Protein AF-A0A519V074-F1 (afdb_monomer)

Solvent-accessible surface area (backbone atoms only — not comparable to full-atom values): 11907 Å² total; per-residue (Å²): 119,66,52,55,50,54,14,52,53,26,40,50,50,13,51,51,30,38,53,49,14,68,74,66,35,81,80,35,49,60,30,41,50,41,13,52,18,28,37,48,52,13,41,21,44,65,69,56,42,53,60,62,33,46,61,54,90,38,33,48,37,72,65,35,49,61,50,33,37,61,49,41,54,50,53,49,51,49,30,50,64,80,42,69,90,53,76,65,55,34,64,57,49,96,47,36,28,45,13,28,59,78,54,85,74,46,62,80,75,47,77,81,41,18,36,40,38,32,40,32,79,58,58,62,52,71,79,53,69,77,31,61,63,48,54,50,62,40,59,82,103,52,78,71,52,72,68,56,43,51,53,44,27,54,54,48,58,64,40,58,80,40,54,33,23,42,32,18,16,64,65,30,26,38,72,31,44,54,37,50,33,48,36,29,45,73,72,63,76,18,94,41,72,68,49,24,51,48,45,42,36,72,49,38,72,76,52,54,73,51,72,71,46,48,50,52,45,46,53,52,56,53,52,60,66,73,79,106

Structure (mmCIF, N/CA/C/O backbone):
data_AF-A0A519V074-F1
#
_entry.id   AF-A0A519V074-F1
#
loop_
_atom_site.group_PDB
_atom_site.id
_atom_site.type_symbol
_atom_site.label_atom_id
_atom_site.label_alt_id
_atom_site.label_comp_id
_atom_site.label_asym_id
_atom_site.label_entity_id
_atom_site.label_seq_id
_atom_site.pdbx_PDB_ins_code
_atom_site.Cartn_x
_atom_site.Cartn_y
_atom_site.Cartn_z
_atom_site.occupancy
_atom_site.B_iso_or_equiv
_atom_site.auth_seq_id
_atom_site.auth_comp_id
_atom_site.auth_asym_id
_atom_site.auth_atom_id
_atom_site.pdbx_PDB_model_num
ATOM 1 N N . PRO A 1 1 ? -9.995 10.765 -13.629 1.00 80.06 1 PRO A N 1
ATOM 2 C CA . PRO A 1 1 ? -9.128 11.944 -13.912 1.00 80.06 1 PRO A CA 1
ATOM 3 C C . PRO A 1 1 ? -7.717 11.834 -13.295 1.00 80.06 1 PRO A C 1
ATOM 5 O O . PRO A 1 1 ? -6.751 12.043 -14.015 1.00 80.06 1 PRO A O 1
ATOM 8 N N . TRP A 1 2 ? -7.577 11.477 -12.007 1.00 91.31 2 TRP A N 1
ATOM 9 C CA . TRP A 1 2 ? -6.269 11.361 -11.327 1.00 91.31 2 TRP A CA 1
ATOM 10 C C . TRP A 1 2 ? -5.439 10.136 -11.749 1.00 91.31 2 TRP A C 1
ATOM 12 O O . TRP A 1 2 ? -4.298 10.293 -12.165 1.00 91.31 2 TRP A O 1
ATOM 22 N N . GLN A 1 3 ? -6.026 8.935 -11.750 1.00 91.94 3 GLN A N 1
ATOM 23 C CA . GLN A 1 3 ? -5.350 7.704 -12.202 1.00 91.94 3 GLN A CA 1
ATOM 24 C C . GLN A 1 3 ? -4.747 7.826 -13.608 1.00 91.94 3 GLN A C 1
ATOM 26 O O . GLN A 1 3 ? -3.621 7.403 -13.835 1.00 91.94 3 GLN A O 1
ATOM 31 N N . ARG A 1 4 ? -5.454 8.485 -14.537 1.00 92.75 4 ARG A N 1
ATOM 32 C CA . ARG A 1 4 ? -4.947 8.741 -15.896 1.00 92.75 4 ARG A CA 1
ATOM 33 C C . ARG A 1 4 ? -3.703 9.635 -15.901 1.00 92.75 4 ARG A C 1
ATOM 35 O O . ARG A 1 4 ? -2.832 9.430 -16.735 1.00 92.75 4 ARG A O 1
ATOM 42 N N . LYS A 1 5 ? -3.598 10.594 -14.971 1.00 95.69 5 LYS A N 1
ATOM 43 C CA . LYS A 1 5 ? -2.392 11.425 -14.811 1.00 95.69 5 LYS A CA 1
ATOM 44 C C . LYS A 1 5 ? -1.217 10.595 -14.295 1.00 95.69 5 LYS A C 1
ATOM 46 O O . LYS A 1 5 ? -0.116 10.756 -14.805 1.00 95.69 5 LYS A O 1
ATOM 51 N N . LEU A 1 6 ? -1.457 9.686 -13.343 1.00 95.38 6 LEU A N 1
ATOM 52 C CA . LEU A 1 6 ? -0.434 8.740 -12.881 1.00 95.38 6 LEU A CA 1
ATOM 53 C C . LEU A 1 6 ? 0.038 7.846 -14.030 1.00 95.38 6 LEU A C 1
ATOM 55 O O . LEU A 1 6 ? 1.236 7.780 -14.287 1.00 95.38 6 LEU A O 1
ATOM 59 N N . ALA A 1 7 ? -0.897 7.233 -14.763 1.00 96.44 7 ALA A N 1
ATOM 60 C CA . ALA A 1 7 ? -0.585 6.411 -15.928 1.00 96.44 7 ALA A CA 1
ATOM 61 C C . ALA A 1 7 ? 0.259 7.190 -16.948 1.00 96.44 7 ALA A C 1
ATOM 63 O O . ALA A 1 7 ? 1.344 6.745 -17.304 1.00 96.44 7 ALA A O 1
ATOM 64 N N . ALA A 1 8 ? -0.177 8.389 -17.345 1.00 97.25 8 ALA A N 1
ATOM 65 C CA . ALA A 1 8 ? 0.564 9.236 -18.277 1.00 97.25 8 ALA A CA 1
ATOM 66 C C . ALA A 1 8 ? 1.969 9.598 -17.765 1.00 97.25 8 ALA A C 1
ATOM 68 O O . ALA A 1 8 ? 2.923 9.548 -18.533 1.00 97.25 8 ALA A O 1
ATOM 69 N N . GLY A 1 9 ? 2.115 9.913 -16.473 1.00 97.62 9 GLY A N 1
ATOM 70 C CA . GLY A 1 9 ? 3.414 10.211 -15.867 1.00 97.62 9 GLY A CA 1
ATOM 71 C C . GLY A 1 9 ? 4.382 9.027 -15.926 1.00 97.62 9 GLY A C 1
ATOM 72 O O . GLY A 1 9 ? 5.527 9.189 -16.344 1.00 97.62 9 GLY A O 1
ATOM 73 N N . TYR A 1 10 ? 3.914 7.825 -15.577 1.00 97.69 10 TYR A N 1
ATOM 74 C CA . TYR A 1 10 ? 4.718 6.604 -15.678 1.00 97.69 10 TYR A CA 1
ATOM 75 C C . TYR A 1 10 ? 5.070 6.254 -17.129 1.00 97.69 10 TYR A C 1
ATOM 77 O O . TYR A 1 10 ? 6.218 5.917 -17.406 1.00 97.69 10 TYR A O 1
ATOM 85 N N . LEU A 1 11 ? 4.122 6.389 -18.063 1.00 97.81 11 LEU A N 1
ATOM 86 C CA . LEU A 1 11 ? 4.348 6.127 -19.488 1.00 97.81 11 LEU A CA 1
ATOM 87 C C . LEU A 1 11 ? 5.329 7.128 -20.116 1.00 97.81 11 LEU A C 1
ATOM 89 O O . LEU A 1 11 ? 6.186 6.731 -20.902 1.00 97.81 11 LEU A O 1
ATOM 93 N N . LEU A 1 12 ? 5.259 8.407 -19.735 1.00 98.19 12 LEU A N 1
ATOM 94 C CA . LEU A 1 12 ? 6.225 9.417 -20.167 1.00 98.19 12 LEU A CA 1
ATOM 95 C C . LEU A 1 12 ? 7.626 9.111 -19.625 1.00 98.19 12 LEU A C 1
ATOM 97 O O . LEU A 1 12 ? 8.600 9.166 -20.372 1.00 98.19 12 LEU A O 1
ATOM 101 N N . GLY A 1 13 ? 7.727 8.738 -18.345 1.00 98.00 13 GLY A N 1
ATOM 102 C CA . GLY A 1 13 ? 8.986 8.288 -17.751 1.00 98.00 13 GLY A CA 1
ATOM 103 C C . GLY A 1 13 ? 9.552 7.056 -18.462 1.00 98.00 13 GLY A C 1
ATOM 104 O O . GLY A 1 13 ? 10.744 7.011 -18.756 1.00 98.00 13 GLY A O 1
ATOM 105 N N . ALA A 1 14 ? 8.695 6.093 -18.813 1.00 98.06 14 ALA A N 1
ATOM 106 C CA . ALA A 1 14 ? 9.086 4.917 -19.583 1.00 98.06 14 ALA A CA 1
ATOM 107 C C . ALA A 1 14 ? 9.647 5.298 -20.962 1.00 98.06 14 ALA A C 1
ATOM 109 O O . ALA A 1 14 ? 10.725 4.826 -21.332 1.00 98.06 14 ALA A O 1
ATOM 110 N N . ALA A 1 15 ? 8.961 6.181 -21.693 1.00 98.19 15 ALA A N 1
ATOM 111 C CA . ALA A 1 15 ? 9.402 6.662 -22.999 1.00 98.19 15 ALA A CA 1
ATOM 112 C C . ALA A 1 15 ? 10.741 7.412 -22.916 1.00 98.19 15 ALA A C 1
ATOM 114 O O . ALA A 1 15 ? 11.633 7.160 -23.724 1.00 98.19 15 ALA A O 1
ATOM 115 N N . LEU A 1 16 ? 10.920 8.272 -21.907 1.00 98.12 16 LEU A N 1
ATOM 116 C CA . LEU A 1 16 ? 12.171 9.001 -21.689 1.00 98.12 16 LEU A CA 1
ATOM 117 C C . LEU A 1 16 ? 13.336 8.054 -21.370 1.00 98.12 16 LEU A C 1
ATOM 119 O O . LEU A 1 16 ? 14.404 8.177 -21.967 1.00 98.12 16 LEU A O 1
ATOM 123 N N . CYS A 1 17 ? 13.138 7.087 -20.469 1.00 97.62 17 CYS A N 1
ATOM 124 C CA . CYS A 1 17 ? 14.162 6.087 -20.157 1.00 97.62 17 CYS A CA 1
ATOM 125 C C . CYS A 1 17 ? 14.561 5.274 -21.394 1.00 97.62 17 CYS A C 1
ATOM 127 O O . CYS A 1 17 ? 15.747 5.017 -21.590 1.00 97.62 17 CYS A O 1
ATOM 129 N N . LEU A 1 18 ? 13.595 4.902 -22.240 1.00 97.94 18 LEU A N 1
ATOM 130 C CA . LEU A 1 18 ? 13.871 4.175 -23.479 1.00 97.94 18 LEU A CA 1
ATOM 131 C C . LEU A 1 18 ? 14.641 5.038 -24.485 1.00 97.94 18 LEU A C 1
ATOM 133 O O . LEU A 1 18 ? 15.632 4.578 -25.045 1.00 97.94 18 LEU A O 1
ATOM 137 N N . ALA A 1 19 ? 14.230 6.294 -24.678 1.00 97.44 19 ALA A N 1
ATOM 138 C CA . ALA A 1 19 ? 14.912 7.224 -25.573 1.00 97.44 19 ALA A CA 1
ATOM 139 C C . ALA A 1 19 ? 16.376 7.441 -25.157 1.00 97.44 19 ALA A C 1
ATOM 141 O O . ALA A 1 19 ? 17.271 7.389 -25.998 1.00 97.44 19 ALA A O 1
ATOM 142 N N . LEU A 1 20 ? 16.635 7.608 -23.855 1.00 97.31 20 LEU A N 1
ATOM 143 C CA . LEU A 1 20 ? 17.991 7.739 -23.317 1.00 97.31 20 LEU A CA 1
ATOM 144 C C . LEU A 1 20 ? 18.811 6.449 -23.457 1.00 97.31 20 LEU A C 1
ATOM 146 O O . LEU A 1 20 ? 19.998 6.527 -23.767 1.00 97.31 20 LEU A O 1
ATOM 150 N N . ALA A 1 21 ? 18.195 5.275 -23.270 1.00 97.19 21 ALA A N 1
ATOM 151 C CA . ALA A 1 21 ? 18.864 3.989 -23.477 1.00 97.19 21 ALA A CA 1
ATOM 152 C C . ALA A 1 21 ? 19.390 3.858 -24.914 1.00 97.19 21 ALA A C 1
ATOM 154 O O . ALA A 1 21 ? 20.549 3.500 -25.122 1.00 97.19 21 ALA A O 1
ATOM 155 N N . VAL A 1 22 ? 18.542 4.199 -25.891 1.00 96.94 22 VAL A N 1
ATOM 156 C CA . VAL A 1 22 ? 18.865 4.130 -27.323 1.00 96.94 22 VAL A CA 1
ATOM 157 C C . VAL A 1 22 ? 19.897 5.188 -27.715 1.00 96.94 22 VAL A C 1
ATOM 159 O O . VAL A 1 22 ? 20.828 4.878 -28.451 1.00 96.94 22 VAL A O 1
ATOM 162 N N . ALA A 1 23 ? 19.763 6.420 -27.216 1.00 96.62 23 ALA A N 1
ATOM 163 C CA . ALA A 1 23 ? 20.651 7.523 -27.580 1.00 96.62 23 ALA A CA 1
ATOM 164 C C . ALA A 1 23 ? 22.079 7.366 -27.031 1.00 96.62 23 ALA A C 1
ATOM 166 O O . ALA A 1 23 ? 23.035 7.737 -27.707 1.00 96.62 23 ALA A O 1
ATOM 167 N N . LEU A 1 24 ? 22.231 6.848 -25.806 1.00 96.62 24 LEU A N 1
ATOM 168 C CA . LEU A 1 24 ? 23.531 6.755 -25.129 1.00 96.62 24 LEU A CA 1
ATOM 169 C C . LEU A 1 24 ? 24.230 5.402 -25.336 1.00 96.62 24 LEU A C 1
ATOM 171 O O . LEU A 1 24 ? 25.456 5.336 -25.270 1.00 96.62 24 LEU A O 1
ATOM 175 N N . GLY A 1 25 ? 23.474 4.325 -25.581 1.00 94.44 25 GLY A N 1
ATOM 176 C CA . GLY A 1 25 ? 24.016 2.979 -25.777 1.00 94.44 25 GLY A CA 1
ATOM 177 C C . GLY A 1 25 ? 24.832 2.443 -24.588 1.00 94.44 25 GLY A C 1
ATOM 178 O O . GLY A 1 25 ? 24.779 2.953 -23.467 1.00 94.44 25 GLY A O 1
ATOM 179 N N . GLY A 1 26 ? 25.589 1.364 -24.813 1.00 94.06 26 GLY A N 1
ATOM 180 C CA . GLY A 1 26 ? 26.465 0.767 -23.795 1.00 94.06 26 GLY A CA 1
ATOM 181 C C . GLY A 1 26 ? 25.726 0.398 -22.501 1.00 94.06 26 GLY A C 1
ATOM 182 O O . GLY A 1 26 ? 24.712 -0.297 -22.525 1.00 94.06 26 GLY A O 1
ATOM 183 N N . TRP A 1 27 ? 26.212 0.892 -21.359 1.00 94.06 27 TRP A N 1
ATOM 184 C CA . TRP A 1 27 ? 25.582 0.667 -20.049 1.00 94.06 27 TRP A CA 1
ATOM 185 C C . TRP A 1 27 ? 24.204 1.329 -19.897 1.00 94.06 27 TRP A C 1
ATOM 187 O O . TRP A 1 27 ? 23.437 0.940 -19.013 1.00 94.06 27 TRP A O 1
ATOM 197 N N . ALA A 1 28 ? 23.843 2.281 -20.766 1.00 94.00 28 ALA A N 1
ATOM 198 C CA . ALA A 1 28 ? 22.531 2.921 -20.734 1.00 94.00 28 ALA A CA 1
ATOM 199 C C . ALA A 1 28 ? 21.386 1.953 -21.069 1.00 94.00 28 ALA A C 1
ATOM 201 O O . ALA A 1 28 ? 20.241 2.246 -20.735 1.00 94.00 28 ALA A O 1
ATOM 202 N N . TRP A 1 29 ? 21.662 0.766 -21.624 1.00 93.81 29 TRP A N 1
ATOM 203 C CA . TRP A 1 29 ? 20.650 -0.282 -21.806 1.00 93.81 29 TRP A CA 1
ATOM 204 C C . TRP A 1 29 ? 19.994 -0.744 -20.497 1.00 93.81 29 TRP A C 1
ATOM 206 O O . TRP A 1 29 ? 18.859 -1.217 -20.521 1.00 93.81 29 TRP A O 1
ATOM 216 N N . LEU A 1 30 ? 20.622 -0.510 -19.337 1.00 94.56 30 LEU A N 1
ATOM 217 C CA . LEU A 1 30 ? 19.965 -0.689 -18.036 1.00 94.56 30 LEU A CA 1
ATOM 218 C C . LEU A 1 30 ? 18.710 0.193 -17.881 1.00 94.56 30 LEU A C 1
ATOM 220 O O . LEU A 1 30 ? 17.769 -0.189 -17.186 1.00 94.56 30 LEU A O 1
ATOM 224 N N . LEU A 1 31 ? 18.636 1.338 -18.570 1.00 95.81 31 LEU A N 1
ATOM 225 C CA . LEU A 1 31 ? 17.441 2.184 -18.593 1.00 95.81 31 LEU A CA 1
ATOM 226 C C . LEU A 1 31 ? 16.274 1.539 -19.349 1.00 95.81 31 LEU A C 1
ATOM 228 O O . LEU A 1 31 ? 15.131 1.879 -19.056 1.00 95.81 31 LEU A O 1
ATOM 232 N N . ALA A 1 32 ? 16.508 0.585 -20.257 1.00 96.50 32 ALA A N 1
ATOM 233 C CA . ALA A 1 32 ? 15.424 -0.156 -20.908 1.00 96.50 32 ALA A CA 1
ATOM 234 C C . ALA A 1 32 ? 14.685 -1.069 -19.913 1.00 96.50 32 ALA A C 1
ATOM 236 O O . ALA A 1 32 ? 13.463 -1.222 -19.981 1.00 96.50 32 ALA A O 1
ATOM 237 N N . TRP A 1 33 ? 15.401 -1.610 -18.923 1.00 97.12 33 TRP A N 1
ATOM 238 C CA . TRP A 1 33 ? 14.783 -2.346 -17.821 1.00 97.12 33 TRP A CA 1
ATOM 239 C C . TRP A 1 33 ? 13.923 -1.427 -16.948 1.00 97.12 33 TRP A C 1
ATOM 241 O O . TRP A 1 33 ? 12.763 -1.740 -16.680 1.00 97.12 33 TRP A O 1
ATOM 251 N N . THR A 1 34 ? 14.441 -0.248 -16.586 1.00 97.44 34 THR A N 1
ATOM 252 C CA . THR A 1 34 ? 13.657 0.781 -15.884 1.00 97.44 34 THR A CA 1
ATOM 253 C C . THR A 1 34 ? 12.447 1.224 -16.705 1.00 97.44 34 THR A C 1
ATOM 255 O O . THR A 1 34 ? 11.350 1.324 -16.163 1.00 97.44 34 THR A O 1
ATOM 258 N N . SER A 1 35 ? 12.609 1.424 -18.014 1.00 98.06 35 SER A N 1
ATOM 259 C CA . SER A 1 35 ? 11.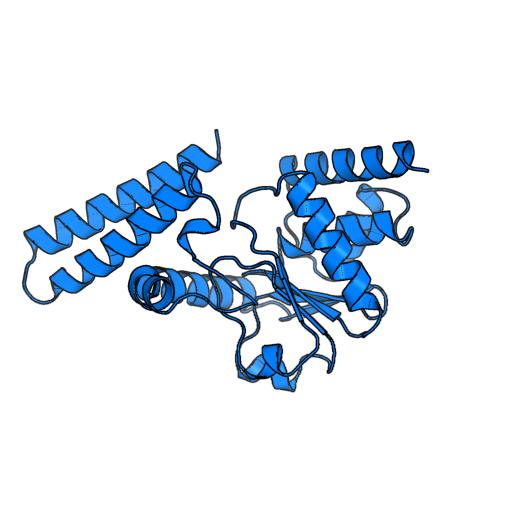518 1.757 -18.932 1.00 98.06 35 SER A CA 1
ATOM 260 C C . SER A 1 35 ? 10.420 0.695 -18.900 1.00 98.06 35 SER A C 1
ATOM 262 O O . SER A 1 35 ? 9.253 1.026 -18.713 1.00 98.06 35 SER A O 1
ATOM 264 N N . THR A 1 36 ? 10.796 -0.584 -18.968 1.00 97.94 36 THR A N 1
ATOM 265 C CA . THR A 1 36 ? 9.855 -1.708 -18.881 1.00 97.94 36 THR A CA 1
ATOM 266 C C . THR A 1 36 ? 9.112 -1.714 -17.543 1.00 97.94 36 THR A C 1
ATOM 268 O O . THR A 1 36 ? 7.890 -1.860 -17.516 1.00 97.94 36 THR A O 1
ATOM 271 N N . ALA A 1 37 ? 9.815 -1.489 -16.429 1.00 98.12 37 ALA A N 1
ATOM 272 C CA . ALA A 1 37 ? 9.193 -1.397 -15.110 1.00 98.12 37 ALA A CA 1
ATOM 273 C C . ALA A 1 37 ? 8.164 -0.253 -15.042 1.00 98.12 37 ALA A C 1
ATOM 275 O O . ALA A 1 37 ? 7.043 -0.452 -14.574 1.00 98.12 37 ALA A O 1
ATOM 276 N N . LEU A 1 38 ? 8.521 0.936 -15.541 1.00 98.38 38 LEU A N 1
ATOM 277 C CA . LEU A 1 38 ? 7.635 2.102 -15.563 1.00 98.38 38 LEU A CA 1
ATOM 278 C C . LEU A 1 38 ? 6.449 1.908 -16.514 1.00 98.38 38 LEU A C 1
ATOM 280 O O . LEU A 1 38 ? 5.340 2.307 -16.169 1.00 98.38 38 LEU A O 1
ATOM 284 N N . LEU A 1 39 ? 6.646 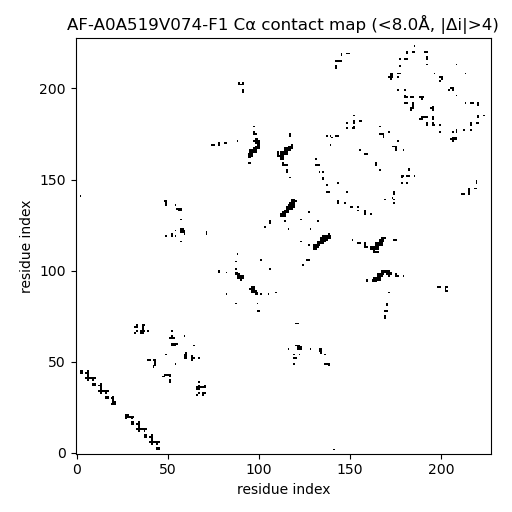1.255 -17.662 1.00 98.31 39 LEU A N 1
ATOM 285 C CA . LEU A 1 39 ? 5.571 0.898 -18.588 1.00 98.31 39 LEU A CA 1
ATOM 286 C C . LEU A 1 39 ? 4.538 0.006 -17.895 1.00 98.31 39 LEU A C 1
ATOM 288 O O . LEU A 1 39 ? 3.351 0.322 -17.909 1.00 98.31 39 LEU A O 1
ATOM 292 N N . LEU A 1 40 ? 4.987 -1.068 -17.241 1.00 98.12 40 LEU A N 1
ATOM 293 C CA . LEU A 1 40 ? 4.108 -1.987 -16.516 1.00 98.12 40 LEU A CA 1
ATOM 294 C C . LEU A 1 40 ? 3.332 -1.270 -15.402 1.00 98.12 40 LEU A C 1
ATOM 296 O O . LEU A 1 40 ? 2.119 -1.437 -15.291 1.00 98.12 40 LEU A O 1
ATOM 300 N N . VAL A 1 41 ? 3.993 -0.414 -14.619 1.00 97.94 41 VAL A N 1
ATOM 301 C CA . VAL A 1 41 ? 3.315 0.402 -13.595 1.00 97.94 41 VAL A CA 1
ATOM 302 C C . VAL A 1 41 ? 2.330 1.389 -14.232 1.00 97.94 41 VAL A C 1
ATOM 304 O O . VAL A 1 41 ? 1.219 1.562 -13.733 1.00 97.94 41 VAL A O 1
ATOM 307 N N . GLY A 1 42 ? 2.674 1.987 -15.373 1.00 97.50 42 GLY A N 1
ATOM 308 C CA . GLY A 1 42 ? 1.761 2.812 -16.162 1.00 97.50 42 GLY A CA 1
ATOM 309 C C . GLY A 1 42 ? 0.503 2.047 -16.579 1.00 97.50 42 GLY A C 1
ATOM 310 O O . GLY A 1 42 ? -0.602 2.561 -16.409 1.00 97.50 42 GLY A O 1
ATOM 311 N N . LEU A 1 43 ? 0.650 0.797 -17.031 1.00 97.12 43 LEU A N 1
ATOM 312 C CA . LEU A 1 43 ? -0.466 -0.094 -17.373 1.00 97.12 43 LEU A CA 1
ATOM 313 C C . LEU A 1 43 ? -1.311 -0.476 -16.149 1.00 97.12 43 LEU A C 1
ATOM 315 O O . LEU A 1 43 ? -2.540 -0.535 -16.249 1.00 97.12 43 LEU A O 1
ATOM 319 N N . ALA A 1 44 ? -0.686 -0.648 -14.979 1.00 97.00 44 ALA A N 1
ATOM 320 C CA . ALA A 1 44 ? -1.400 -0.860 -13.719 1.00 97.00 44 ALA A CA 1
ATOM 321 C C . ALA A 1 44 ? -2.380 0.297 -13.452 1.00 97.00 44 ALA A C 1
ATOM 323 O O . ALA A 1 44 ? -3.561 0.068 -13.184 1.00 97.00 44 ALA A O 1
ATOM 324 N N . TYR A 1 45 ? -1.920 1.541 -13.621 1.00 97.12 45 TYR A N 1
ATOM 325 C CA . TYR A 1 45 ? -2.751 2.740 -13.473 1.00 97.12 45 TYR A CA 1
ATOM 326 C C . TYR A 1 45 ? -3.701 3.005 -14.652 1.00 97.12 45 TYR A C 1
ATOM 328 O O . TYR A 1 45 ? -4.691 3.718 -14.478 1.00 97.12 45 TYR A O 1
ATOM 336 N N . ALA A 1 46 ? -3.429 2.447 -15.835 1.00 95.25 46 ALA A N 1
ATOM 337 C CA . ALA A 1 46 ? -4.274 2.588 -17.023 1.00 95.25 46 ALA A CA 1
ATOM 338 C C . ALA A 1 46 ? -5.494 1.650 -17.026 1.00 95.25 46 ALA A C 1
ATOM 340 O O . ALA A 1 46 ? -6.425 1.879 -17.796 1.00 95.25 46 ALA A O 1
ATOM 341 N N . GLY A 1 47 ? -5.516 0.627 -16.167 1.00 93.06 47 GLY A N 1
ATOM 342 C CA . GLY A 1 47 ? -6.691 -0.230 -15.984 1.00 93.06 47 GLY A CA 1
ATOM 343 C C . GLY A 1 47 ? -6.388 -1.664 -15.568 1.00 93.06 47 GLY A C 1
ATOM 344 O O . GLY A 1 47 ? -7.285 -2.342 -15.080 1.00 93.06 47 GLY A O 1
ATOM 345 N N . TRP A 1 48 ? -5.143 -2.132 -15.700 1.00 94.31 48 TRP A N 1
ATOM 346 C CA . TRP A 1 48 ? -4.792 -3.510 -15.321 1.00 94.31 48 TRP A CA 1
ATOM 347 C C . TRP A 1 48 ? -4.743 -3.713 -13.802 1.00 94.31 48 TRP A C 1
ATOM 349 O O . TRP A 1 48 ? -4.735 -4.843 -13.315 1.00 94.31 48 TRP A O 1
ATOM 359 N N . GLY A 1 49 ? -4.744 -2.625 -13.030 1.00 95.31 49 GLY A N 1
ATOM 360 C CA . GLY A 1 49 ? -4.885 -2.691 -11.587 1.00 95.31 49 GLY A CA 1
ATOM 361 C C . GLY A 1 49 ? -3.702 -3.389 -10.920 1.00 95.31 49 GLY A C 1
ATOM 362 O O . GLY A 1 49 ? -2.560 -3.329 -11.375 1.00 95.31 49 GLY A O 1
ATOM 363 N N . VAL A 1 50 ? -3.989 -4.091 -9.825 1.00 96.31 50 VAL A N 1
ATOM 364 C CA . VAL A 1 50 ? -2.978 -4.830 -9.053 1.00 96.31 50 VAL A CA 1
ATOM 365 C C . VAL A 1 50 ? -2.456 -6.083 -9.768 1.00 96.31 50 VAL A C 1
ATOM 367 O O . VAL A 1 50 ? -1.435 -6.627 -9.354 1.00 96.31 50 VAL A O 1
ATOM 370 N N . ALA A 1 51 ? -3.106 -6.525 -10.853 1.00 96.31 51 ALA A N 1
ATOM 371 C CA . ALA A 1 51 ? -2.739 -7.745 -11.574 1.00 96.31 51 ALA A CA 1
ATOM 372 C C . ALA A 1 51 ? -1.323 -7.681 -12.169 1.00 96.31 51 ALA A C 1
ATOM 374 O O . ALA A 1 51 ? -0.638 -8.699 -12.222 1.00 96.31 51 ALA A O 1
ATOM 375 N N . VAL A 1 52 ? -0.843 -6.482 -12.529 1.00 96.12 52 VAL A N 1
ATOM 376 C CA . VAL A 1 52 ? 0.532 -6.252 -13.013 1.00 96.12 52 VAL A CA 1
ATOM 377 C C . VAL A 1 52 ? 1.585 -6.777 -12.038 1.00 96.12 52 VAL A C 1
ATOM 379 O O . VAL A 1 52 ? 2.619 -7.294 -12.456 1.00 96.12 52 VAL A O 1
ATOM 382 N N . PHE A 1 53 ? 1.323 -6.665 -10.737 1.00 96.44 53 PHE A N 1
ATOM 383 C CA . PHE A 1 53 ? 2.264 -7.077 -9.702 1.00 96.44 53 PHE A CA 1
ATOM 384 C C . PHE A 1 53 ? 2.257 -8.594 -9.462 1.00 96.44 53 PHE A C 1
ATOM 386 O O . PHE A 1 53 ? 3.192 -9.106 -8.853 1.00 96.44 53 PHE A O 1
ATOM 393 N N . GLN A 1 54 ? 1.235 -9.318 -9.946 1.00 96.44 54 GLN A N 1
ATOM 394 C CA . GLN A 1 54 ? 1.093 -10.776 -9.800 1.00 96.44 54 GLN A CA 1
ATOM 395 C C . GLN A 1 54 ? 1.368 -11.252 -8.365 1.00 96.44 54 GLN A C 1
ATOM 397 O O . GLN A 1 54 ? 2.172 -12.159 -8.120 1.00 96.44 54 GLN A O 1
ATOM 402 N N . LYS A 1 55 ? 0.763 -10.556 -7.399 1.00 97.19 55 LYS A N 1
ATOM 403 C CA . LYS A 1 55 ? 0.978 -10.811 -5.980 1.00 97.19 55 LYS A CA 1
ATOM 404 C C . LYS A 1 55 ? 0.006 -11.873 -5.478 1.00 97.19 55 LYS A C 1
ATOM 406 O O . LYS A 1 55 ? -1.204 -11.669 -5.521 1.00 97.19 55 LYS A O 1
ATOM 411 N N . HIS A 1 56 ? 0.546 -12.960 -4.943 1.00 94.94 56 HIS A N 1
ATOM 412 C CA . HIS A 1 56 ? -0.202 -14.060 -4.343 1.00 94.94 56 HIS A CA 1
ATOM 413 C C . HIS A 1 56 ? 0.336 -14.325 -2.941 1.00 94.94 56 HIS A C 1
ATOM 415 O O . HIS A 1 56 ? 1.541 -14.486 -2.765 1.00 94.94 56 HIS A O 1
ATOM 421 N N . ASP A 1 57 ? -0.551 -14.325 -1.945 1.00 93.19 57 ASP A N 1
ATOM 422 C CA . ASP A 1 57 ? -0.212 -14.600 -0.541 1.00 93.19 57 ASP A CA 1
ATOM 423 C C . ASP A 1 57 ? 1.030 -13.829 -0.040 1.00 93.19 57 ASP A C 1
ATOM 425 O O . ASP A 1 57 ? 2.028 -14.370 0.442 1.00 93.19 57 ASP A O 1
ATOM 429 N N . GLY A 1 58 ? 1.032 -12.513 -0.276 1.00 94.06 58 GLY A N 1
ATOM 430 C CA . GLY A 1 58 ? 2.134 -11.651 0.142 1.00 94.06 58 GLY A CA 1
ATOM 431 C C . GLY A 1 58 ? 3.419 -11.794 -0.682 1.00 94.06 58 GLY A C 1
ATOM 432 O O . GLY A 1 58 ? 4.405 -11.141 -0.353 1.00 94.06 58 GLY A O 1
ATOM 433 N N . GLN A 1 59 ? 3.467 -12.605 -1.740 1.00 96.94 59 GLN A N 1
ATOM 434 C CA . GLN A 1 59 ? 4.640 -12.762 -2.607 1.00 96.94 59 GLN A CA 1
ATOM 435 C C . GLN A 1 59 ? 4.350 -12.333 -4.041 1.00 96.94 59 GLN A C 1
ATOM 437 O O . GLN A 1 59 ? 3.355 -12.732 -4.634 1.00 96.94 59 GLN A O 1
ATOM 442 N N . LEU A 1 60 ? 5.266 -11.559 -4.620 1.00 97.12 60 LEU A N 1
ATOM 443 C CA . LEU A 1 60 ? 5.277 -11.301 -6.059 1.00 97.12 60 LEU A CA 1
ATOM 444 C C . LEU A 1 60 ? 5.801 -12.529 -6.802 1.00 97.12 60 LEU A C 1
ATOM 446 O O . LEU A 1 60 ? 6.769 -13.153 -6.338 1.00 97.12 60 LEU A O 1
ATOM 450 N N . SER A 1 61 ? 5.224 -12.811 -7.974 1.00 97.06 61 SER A N 1
ATOM 451 C CA . SER A 1 61 ? 5.778 -13.791 -8.910 1.00 97.06 61 SER A CA 1
ATOM 452 C C . SER A 1 61 ? 7.227 -13.447 -9.269 1.00 97.06 61 SER A C 1
ATOM 454 O O . SER A 1 61 ? 7.658 -12.292 -9.191 1.00 97.06 61 SER A O 1
ATOM 456 N N . TRP A 1 62 ? 8.010 -14.453 -9.659 1.00 96.56 62 TRP A N 1
ATOM 457 C CA . TRP A 1 62 ? 9.426 -14.243 -9.973 1.00 96.56 62 TRP A CA 1
ATOM 458 C C . TRP A 1 62 ? 9.607 -13.282 -11.158 1.00 96.56 62 TRP A C 1
ATOM 460 O O . TRP A 1 62 ? 10.447 -12.383 -11.107 1.00 96.56 62 TRP A O 1
ATOM 470 N N . ALA A 1 63 ? 8.746 -13.407 -12.174 1.00 96.38 63 ALA A N 1
ATOM 471 C CA . ALA A 1 63 ? 8.709 -12.510 -13.323 1.00 96.38 63 ALA A CA 1
ATOM 472 C C . ALA A 1 63 ? 8.398 -11.064 -12.910 1.00 96.38 63 ALA A C 1
ATOM 474 O O . ALA A 1 63 ? 9.154 -10.157 -13.257 1.00 96.38 63 ALA A O 1
ATOM 475 N N . ALA A 1 64 ? 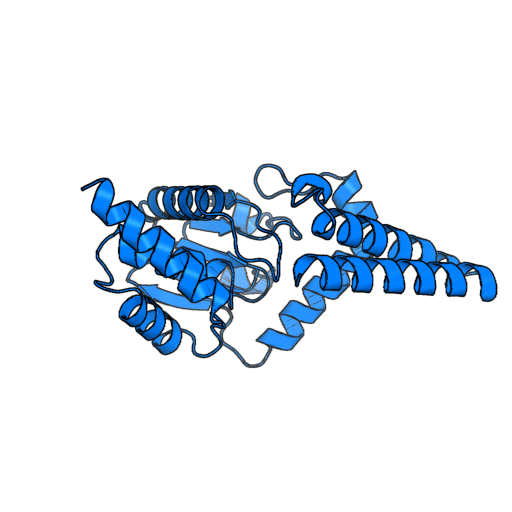7.342 -10.844 -12.116 1.00 96.50 64 ALA A N 1
ATOM 476 C CA . ALA A 1 64 ? 6.993 -9.509 -11.635 1.00 96.50 64 ALA A CA 1
ATOM 477 C C . ALA A 1 64 ? 8.113 -8.916 -10.768 1.00 96.50 64 ALA A C 1
ATOM 479 O O . ALA A 1 64 ? 8.470 -7.751 -10.927 1.00 96.50 64 ALA A O 1
ATOM 480 N N . ARG A 1 65 ? 8.733 -9.728 -9.902 1.00 95.88 65 ARG A N 1
ATOM 481 C CA . ARG A 1 65 ? 9.844 -9.297 -9.047 1.00 95.88 65 ARG A CA 1
ATOM 482 C C . ARG A 1 65 ? 11.040 -8.808 -9.858 1.00 95.88 65 ARG A C 1
ATOM 484 O O . ARG A 1 65 ? 11.595 -7.775 -9.499 1.00 95.88 65 ARG A O 1
ATOM 491 N N . LEU A 1 66 ? 11.423 -9.529 -10.915 1.00 97.00 66 LEU A N 1
ATOM 492 C CA . LEU A 1 66 ? 12.544 -9.155 -11.776 1.00 97.00 66 LEU A CA 1
ATOM 493 C C . LEU A 1 66 ? 12.199 -7.939 -12.644 1.00 97.00 66 LEU A C 1
ATOM 495 O O . LEU A 1 66 ? 12.928 -6.952 -12.633 1.00 97.00 66 LEU A O 1
ATOM 499 N N . LEU A 1 67 ? 11.075 -7.974 -13.363 1.00 97.19 67 LEU A N 1
ATOM 500 C CA . LEU A 1 67 ? 10.695 -6.903 -14.290 1.00 97.19 67 LEU A CA 1
ATOM 501 C C . LEU A 1 67 ? 10.439 -5.575 -13.572 1.00 97.19 67 LEU A C 1
ATOM 503 O O . LEU A 1 67 ? 10.821 -4.527 -14.079 1.00 97.19 67 LEU A O 1
ATOM 507 N N . LEU A 1 68 ? 9.845 -5.611 -12.377 1.00 97.81 68 LEU A N 1
ATOM 508 C CA . LEU A 1 68 ? 9.523 -4.415 -11.599 1.00 97.81 68 LEU A CA 1
ATOM 509 C C . LEU A 1 68 ? 10.630 -4.022 -10.613 1.00 97.81 68 LEU A C 1
ATOM 511 O O . LEU A 1 68 ? 10.407 -3.125 -9.801 1.00 97.81 68 LEU A O 1
ATOM 515 N N . LEU A 1 69 ? 11.792 -4.688 -10.593 1.00 97.56 69 LEU A N 1
ATOM 516 C CA . LEU A 1 69 ? 12.820 -4.421 -9.577 1.00 97.56 69 LEU A CA 1
ATOM 517 C C . LEU A 1 69 ? 13.290 -2.955 -9.550 1.00 97.56 69 LEU A C 1
ATOM 519 O O . LEU A 1 69 ? 13.352 -2.405 -8.449 1.00 97.56 69 LEU A O 1
ATOM 523 N N . PRO A 1 70 ? 13.544 -2.274 -10.690 1.00 97.38 70 PRO A N 1
ATOM 524 C CA . PRO A 1 70 ? 13.965 -0.871 -10.672 1.00 97.38 70 PRO A CA 1
ATOM 525 C C . PRO A 1 70 ? 12.922 0.031 -10.003 1.00 97.38 70 PRO A C 1
ATOM 527 O O . PRO A 1 70 ? 13.255 0.881 -9.176 1.00 97.38 70 PRO A O 1
ATOM 530 N N . TYR A 1 71 ? 11.640 -0.211 -10.297 1.00 97.62 71 TYR A N 1
ATOM 531 C CA . TYR A 1 71 ? 10.529 0.490 -9.660 1.00 97.62 71 TYR A CA 1
ATOM 532 C C . TYR A 1 71 ? 10.447 0.183 -8.159 1.00 97.62 71 TYR A C 1
ATOM 534 O O . TYR A 1 71 ? 10.325 1.105 -7.358 1.00 97.62 71 TYR A O 1
ATOM 542 N N . GLN A 1 72 ? 10.557 -1.089 -7.762 1.00 97.19 72 GLN A N 1
ATOM 543 C CA . GLN A 1 72 ? 10.494 -1.503 -6.357 1.00 97.19 72 GLN A CA 1
ATOM 544 C C . GLN A 1 72 ? 11.625 -0.890 -5.525 1.00 97.19 72 GLN A C 1
ATOM 546 O O . GLN A 1 72 ? 11.378 -0.449 -4.405 1.00 97.19 72 GLN A O 1
ATOM 551 N N . VAL A 1 73 ? 12.847 -0.817 -6.061 1.00 97.25 73 VAL A N 1
ATOM 552 C CA . VAL A 1 73 ? 13.978 -0.149 -5.394 1.00 97.25 73 VAL A CA 1
ATOM 553 C C . VAL A 1 73 ? 13.674 1.336 -5.193 1.00 97.25 73 VAL A C 1
ATOM 555 O O . VAL A 1 73 ? 13.812 1.846 -4.080 1.00 97.25 73 VAL A O 1
ATOM 558 N N . GLY A 1 74 ? 13.177 2.014 -6.232 1.00 97.19 74 GLY A N 1
ATOM 559 C CA . GLY A 1 74 ? 12.755 3.412 -6.136 1.00 97.19 74 GLY A CA 1
ATOM 560 C C . GLY A 1 74 ? 11.632 3.625 -5.115 1.00 97.19 74 GLY A C 1
ATOM 561 O O . GLY A 1 74 ? 11.718 4.514 -4.268 1.00 97.19 74 GLY A O 1
ATOM 562 N N . ALA A 1 75 ? 10.605 2.774 -5.133 1.00 96.75 75 ALA A N 1
ATOM 563 C CA . ALA A 1 75 ? 9.488 2.818 -4.192 1.00 96.75 75 ALA A CA 1
ATOM 564 C C . ALA A 1 75 ? 9.945 2.541 -2.749 1.00 96.75 75 ALA A C 1
ATOM 566 O O . ALA A 1 75 ? 9.481 3.190 -1.808 1.00 96.75 75 ALA A O 1
ATOM 567 N N . TRP A 1 76 ? 10.887 1.614 -2.558 1.00 96.69 76 TRP A N 1
ATOM 568 C CA . TRP A 1 76 ? 11.474 1.309 -1.258 1.00 96.69 76 TRP A CA 1
ATOM 569 C C . TRP A 1 76 ? 12.241 2.504 -0.695 1.00 96.69 76 TRP A C 1
ATOM 571 O O . TRP A 1 76 ? 12.002 2.912 0.445 1.00 96.69 76 TRP A O 1
ATOM 581 N N . TRP A 1 77 ? 13.129 3.101 -1.493 1.00 97.06 77 TRP A N 1
ATOM 582 C CA . TRP A 1 77 ? 13.873 4.292 -1.091 1.00 97.06 77 TRP A CA 1
ATOM 583 C C . TRP A 1 77 ? 12.965 5.486 -0.842 1.00 97.06 77 TRP A C 1
ATOM 585 O O . TRP A 1 77 ? 13.133 6.149 0.178 1.00 97.06 77 TRP A O 1
ATOM 595 N N . SER A 1 78 ? 11.961 5.706 -1.693 1.00 96.25 78 SER A N 1
ATOM 596 C CA . SER A 1 78 ? 10.907 6.698 -1.463 1.00 96.25 78 SER A CA 1
ATOM 597 C C . SER A 1 78 ? 10.254 6.478 -0.097 1.00 96.25 78 SER A C 1
ATOM 599 O O . SER A 1 78 ? 10.213 7.388 0.734 1.00 96.25 78 SER A O 1
ATOM 601 N N . SER A 1 79 ? 9.863 5.237 0.209 1.00 95.44 79 SER A N 1
ATOM 602 C CA . SER A 1 79 ? 9.288 4.896 1.506 1.00 95.44 79 SER A CA 1
ATOM 603 C C . SER A 1 79 ? 10.216 5.216 2.669 1.00 95.44 79 SER A C 1
ATOM 605 O O . SER A 1 79 ? 9.794 5.878 3.618 1.00 95.44 79 SER A O 1
ATOM 607 N N . ARG A 1 80 ? 11.486 4.802 2.608 1.00 95.56 80 ARG A N 1
ATOM 608 C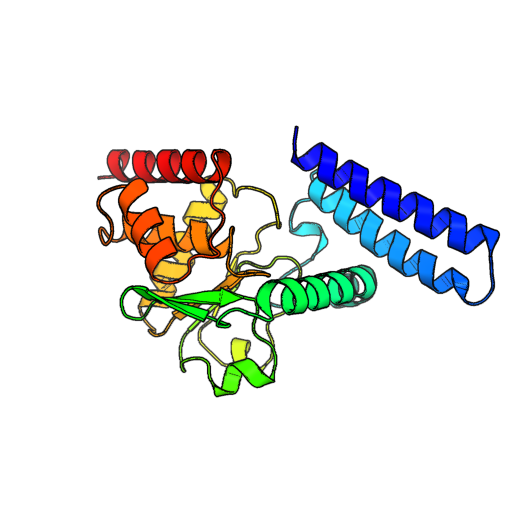 CA . ARG A 1 80 ? 12.465 5.128 3.656 1.00 95.56 80 ARG A CA 1
ATOM 609 C C . ARG A 1 80 ? 12.648 6.635 3.801 1.00 95.56 80 ARG A C 1
ATOM 611 O O . ARG A 1 80 ? 12.608 7.140 4.915 1.00 95.56 80 ARG A O 1
ATOM 618 N N . TRP A 1 81 ? 12.784 7.359 2.697 1.00 95.81 81 TRP A N 1
ATOM 619 C CA . TRP A 1 81 ? 13.006 8.799 2.699 1.00 95.81 81 TRP A CA 1
ATOM 620 C C . TRP A 1 81 ? 11.847 9.584 3.323 1.00 95.81 81 TRP A C 1
ATOM 622 O O . TRP A 1 81 ? 12.076 10.403 4.215 1.00 95.81 81 TRP A O 1
ATOM 632 N N . PHE A 1 82 ? 10.604 9.313 2.916 1.00 94.62 82 PHE A N 1
ATOM 633 C CA . PHE A 1 82 ? 9.423 10.025 3.425 1.00 94.62 82 PHE A CA 1
ATOM 634 C C . PHE A 1 82 ? 9.056 9.665 4.867 1.00 94.62 82 PHE A C 1
ATOM 636 O O . PHE A 1 82 ? 8.328 10.405 5.528 1.00 94.62 82 PHE A O 1
ATOM 643 N N . THR A 1 83 ? 9.560 8.540 5.370 1.00 93.88 83 THR A N 1
ATOM 644 C CA . THR A 1 83 ? 9.292 8.071 6.736 1.00 93.88 83 THR A CA 1
ATOM 645 C C . THR A 1 83 ? 10.490 8.220 7.672 1.00 93.88 83 THR A C 1
ATOM 647 O O . THR A 1 83 ? 10.361 7.938 8.858 1.00 93.88 83 THR A O 1
ATOM 650 N N . ARG A 1 84 ? 11.639 8.721 7.189 1.00 91.12 84 ARG A N 1
ATOM 651 C CA . ARG A 1 84 ? 12.911 8.763 7.939 1.00 91.12 84 ARG A CA 1
ATOM 652 C C . ARG A 1 84 ? 12.871 9.552 9.249 1.00 91.12 84 ARG A C 1
ATOM 654 O O . ARG A 1 84 ? 13.728 9.354 10.097 1.00 91.12 84 ARG A O 1
ATOM 661 N N . ARG A 1 85 ? 11.923 10.486 9.385 1.00 86.31 85 ARG A N 1
ATOM 662 C CA . ARG A 1 85 ? 11.756 11.347 10.570 1.00 86.31 85 ARG A CA 1
ATOM 663 C C . ARG A 1 85 ? 10.577 10.933 11.458 1.00 86.31 85 ARG A C 1
ATOM 665 O O . ARG A 1 85 ? 10.294 11.622 12.428 1.00 86.31 85 ARG A O 1
ATOM 672 N N . GLY A 1 86 ? 9.851 9.876 11.098 1.00 82.25 86 GLY A N 1
ATOM 673 C CA . GLY A 1 86 ? 8.655 9.430 11.809 1.00 82.25 86 GLY A CA 1
ATOM 674 C C . GLY A 1 86 ? 8.845 8.070 12.466 1.00 82.25 86 GLY A C 1
ATOM 675 O O . GLY A 1 86 ? 9.719 7.292 12.082 1.00 82.25 86 GLY A O 1
ATOM 676 N N . VAL A 1 87 ? 7.974 7.756 13.425 1.00 85.94 87 VAL A N 1
ATOM 677 C CA . VAL A 1 87 ? 7.908 6.409 13.999 1.00 85.94 87 VAL A CA 1
ATOM 678 C C . VAL A 1 87 ? 7.487 5.396 12.917 1.00 85.94 87 VAL A C 1
ATOM 680 O O . VAL A 1 87 ? 6.564 5.675 12.136 1.00 85.94 87 VAL A O 1
ATOM 683 N N . PRO A 1 88 ? 8.137 4.219 12.815 1.00 89.12 88 PRO A N 1
ATOM 684 C CA . PRO A 1 88 ? 7.813 3.223 11.787 1.00 89.12 88 PRO A CA 1
ATOM 685 C C . PRO A 1 88 ? 6.345 2.777 11.816 1.00 89.12 88 PRO A C 1
ATOM 687 O O . PRO A 1 88 ? 5.715 2.653 10.762 1.00 89.12 88 PRO A O 1
ATOM 690 N N . SER A 1 89 ? 5.794 2.627 13.018 1.00 93.88 89 SER A N 1
ATOM 691 C CA . SER A 1 89 ? 4.402 2.281 13.295 1.00 93.88 89 SER A CA 1
ATOM 692 C C . SER A 1 89 ? 3.929 2.946 14.586 1.00 93.88 89 SER A C 1
ATOM 694 O O . SER A 1 89 ? 4.754 3.315 15.419 1.00 93.88 89 SER A O 1
ATOM 696 N N . ALA A 1 90 ? 2.618 3.086 14.746 1.00 94.56 90 ALA A N 1
ATOM 697 C CA . ALA A 1 90 ? 1.980 3.559 15.971 1.00 94.56 90 ALA A CA 1
ATOM 698 C C . ALA A 1 90 ? 0.698 2.762 16.235 1.00 94.56 90 ALA A C 1
ATOM 700 O O . ALA A 1 90 ? 0.026 2.350 15.286 1.00 94.56 90 ALA A O 1
ATOM 701 N N . GLU A 1 91 ? 0.373 2.549 17.504 1.00 96.25 91 GLU A N 1
ATOM 702 C CA . GLU A 1 91 ? -0.890 1.943 17.916 1.00 96.25 91 GLU A CA 1
ATOM 703 C C . GLU A 1 91 ? -2.021 2.969 17.783 1.00 96.25 91 GLU A C 1
ATOM 705 O O . GLU A 1 91 ? -1.915 4.086 18.284 1.00 96.25 91 GLU A O 1
ATOM 710 N N . VAL A 1 92 ? -3.077 2.610 17.054 1.00 96.25 92 VAL A N 1
ATOM 711 C CA . VAL A 1 92 ? -4.233 3.489 16.793 1.00 96.25 92 VAL A CA 1
ATOM 712 C C . VAL A 1 92 ? -5.406 3.121 17.696 1.00 96.25 92 VAL A C 1
ATOM 714 O O . VAL A 1 92 ? -6.144 3.992 18.148 1.00 96.25 92 VAL A O 1
ATOM 717 N N . ALA A 1 93 ? -5.566 1.830 17.961 1.00 95.69 93 ALA A N 1
ATOM 718 C CA . ALA A 1 93 ? -6.537 1.256 18.880 1.00 95.69 93 ALA A CA 1
ATOM 719 C C . ALA A 1 93 ? -5.889 0.056 19.585 1.00 95.69 93 ALA A C 1
ATOM 721 O O . ALA A 1 93 ? -4.897 -0.454 19.057 1.00 95.69 93 ALA A O 1
ATOM 722 N N . PRO A 1 94 ? -6.418 -0.417 20.729 1.00 95.25 94 PRO A N 1
ATOM 723 C CA . PRO A 1 94 ? -5.824 -1.531 21.464 1.00 95.25 94 PRO A CA 1
ATOM 724 C C . PRO A 1 94 ? -5.551 -2.743 20.562 1.00 95.25 94 PRO A C 1
ATOM 726 O O . PRO A 1 94 ? -6.469 -3.326 19.986 1.00 95.25 94 PRO A O 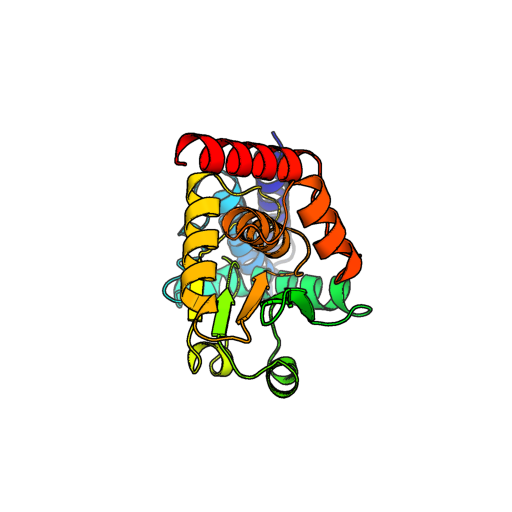1
ATOM 729 N N . GLY A 1 95 ? -4.276 -3.102 20.411 1.00 95.62 95 GLY A N 1
ATOM 730 C CA . GLY A 1 95 ? -3.821 -4.214 19.580 1.00 95.62 95 GLY A CA 1
ATOM 731 C C . GLY A 1 95 ? -3.754 -3.933 18.075 1.00 95.62 95 GLY A C 1
ATOM 732 O O . GLY A 1 95 ? -3.333 -4.819 17.338 1.00 95.62 95 GLY A O 1
ATOM 733 N N . ILE A 1 96 ? -4.103 -2.737 17.592 1.00 97.56 96 ILE A N 1
ATOM 734 C CA . ILE A 1 96 ? -4.105 -2.385 16.162 1.00 97.56 96 ILE A CA 1
ATOM 735 C C . ILE A 1 96 ? -3.056 -1.319 15.868 1.00 97.56 96 ILE A C 1
ATOM 737 O O . ILE A 1 96 ? -3.167 -0.153 16.256 1.00 97.56 96 ILE A O 1
ATOM 741 N N . TRP A 1 97 ? -2.044 -1.724 15.109 1.00 97.38 97 TRP A N 1
ATOM 742 C CA . TRP A 1 97 ? -0.881 -0.920 14.774 1.00 97.38 97 TRP A CA 1
ATOM 743 C C . TRP A 1 97 ? -0.913 -0.506 13.308 1.00 97.38 97 TRP A C 1
ATOM 745 O O . TRP A 1 97 ? -1.088 -1.329 12.416 1.00 97.38 97 TRP A O 1
ATOM 755 N N . LEU A 1 98 ? -0.679 0.775 13.042 1.00 97.00 98 LEU A N 1
ATOM 756 C CA . LEU A 1 98 ? -0.602 1.346 11.701 1.00 97.00 98 LEU A CA 1
ATOM 757 C C . LEU A 1 98 ? 0.837 1.746 11.382 1.00 97.00 98 LEU A C 1
ATOM 759 O O . LEU A 1 98 ? 1.452 2.506 12.133 1.00 97.00 98 LEU A O 1
ATOM 763 N N . GLY A 1 99 ? 1.370 1.306 10.240 1.00 95.44 99 GLY A N 1
ATOM 764 C CA . GLY A 1 99 ? 2.756 1.607 9.884 1.00 95.44 99 GLY A CA 1
ATOM 765 C C . GLY A 1 99 ? 3.094 1.608 8.398 1.00 95.44 99 GLY A C 1
ATOM 766 O O . GLY A 1 99 ? 2.274 1.323 7.522 1.00 95.44 99 GLY A O 1
ATOM 767 N N . ARG A 1 100 ? 4.350 1.971 8.125 1.00 95.38 100 ARG A N 1
ATOM 768 C CA . ARG A 1 100 ? 4.990 1.806 6.811 1.00 95.38 100 ARG A CA 1
ATOM 769 C C . ARG A 1 100 ? 5.373 0.347 6.572 1.00 95.38 100 ARG A C 1
ATOM 771 O O . ARG A 1 100 ? 5.453 -0.429 7.520 1.00 95.38 100 ARG A O 1
ATOM 778 N N . VAL A 1 101 ? 5.713 -0.003 5.331 1.00 95.12 101 VAL A N 1
ATOM 779 C CA . VAL A 1 101 ? 6.194 -1.353 5.007 1.00 95.12 101 VAL A CA 1
ATOM 780 C C . VAL A 1 101 ? 7.467 -1.663 5.814 1.00 95.12 101 VAL A C 1
ATOM 782 O O . VAL A 1 101 ? 8.439 -0.898 5.724 1.00 95.12 101 VAL A O 1
ATOM 785 N N . PRO A 1 102 ? 7.496 -2.740 6.618 1.00 93.06 102 PRO A N 1
ATOM 786 C CA . PRO A 1 102 ? 8.645 -3.028 7.470 1.00 93.06 102 PRO A CA 1
ATOM 787 C C . PRO A 1 102 ? 9.886 -3.463 6.686 1.00 93.06 102 PRO A C 1
ATOM 789 O O . PRO A 1 102 ? 9.827 -4.273 5.763 1.00 93.06 102 PRO A O 1
ATOM 792 N N . GLY A 1 103 ? 11.037 -2.934 7.082 1.00 90.69 103 GLY A N 1
ATOM 793 C CA . GLY A 1 103 ? 12.364 -3.445 6.765 1.00 90.69 103 GLY A CA 1
ATOM 794 C C . GLY A 1 103 ? 12.783 -4.585 7.675 1.00 90.69 103 GLY A C 1
ATOM 795 O O . GLY A 1 103 ? 12.153 -4.877 8.686 1.00 90.69 103 GLY A O 1
ATOM 796 N N . ARG A 1 104 ? 13.890 -5.236 7.308 1.00 87.50 104 ARG A N 1
ATOM 797 C CA . ARG A 1 104 ? 14.422 -6.397 8.032 1.00 87.50 104 ARG A CA 1
ATOM 798 C C . ARG A 1 104 ? 14.687 -6.093 9.514 1.00 87.50 104 ARG A C 1
ATOM 800 O O . ARG A 1 104 ? 14.337 -6.911 10.352 1.00 87.50 104 ARG A O 1
ATOM 807 N N . ALA A 1 105 ? 15.249 -4.918 9.804 1.00 85.88 105 ALA A N 1
ATOM 808 C CA . ALA A 1 105 ? 15.537 -4.458 11.164 1.00 85.88 105 ALA A CA 1
ATOM 809 C C . ALA A 1 105 ? 14.275 -4.055 11.947 1.00 85.88 105 ALA A C 1
ATOM 811 O O . ALA A 1 105 ? 14.228 -4.233 13.158 1.00 85.88 105 ALA A O 1
ATOM 812 N N . ASP A 1 106 ? 13.223 -3.580 11.268 1.00 88.69 106 ASP A N 1
ATOM 813 C CA . ASP A 1 106 ? 11.999 -3.136 11.948 1.00 88.69 106 ASP A CA 1
ATOM 814 C C . ASP A 1 106 ? 11.301 -4.304 12.667 1.00 88.69 106 ASP A C 1
ATOM 816 O O . ASP A 1 106 ? 10.731 -4.120 13.736 1.00 88.69 106 ASP A O 1
ATOM 820 N N . TRP A 1 107 ? 11.388 -5.528 12.129 1.00 86.75 107 TRP A N 1
ATOM 821 C CA . TRP A 1 107 ? 10.735 -6.716 12.700 1.00 86.75 107 TRP A CA 1
ATOM 822 C C . TRP A 1 107 ? 11.205 -7.097 14.107 1.00 86.75 107 TRP A C 1
ATOM 824 O O . TRP A 1 107 ? 10.486 -7.823 14.787 1.00 86.75 107 TRP A O 1
ATOM 834 N N . GLN A 1 108 ? 12.381 -6.629 14.534 1.00 82.75 108 GLN A N 1
ATOM 835 C CA . GLN A 1 108 ? 12.883 -6.839 15.896 1.00 82.75 108 GLN A CA 1
ATOM 836 C C . GLN A 1 108 ? 12.173 -5.946 16.921 1.00 82.75 108 GLN A C 1
ATOM 838 O O . GLN A 1 108 ? 12.117 -6.289 18.096 1.00 82.75 108 GLN A O 1
ATOM 843 N N . HIS A 1 109 ? 11.632 -4.812 16.472 1.00 82.00 109 HIS A N 1
ATOM 844 C CA . HIS A 1 109 ? 10.987 -3.806 17.318 1.00 82.00 109 HIS A CA 1
ATOM 845 C C . HIS A 1 109 ? 9.470 -3.757 17.127 1.00 82.00 109 HIS A C 1
ATOM 847 O O . HIS A 1 109 ? 8.765 -3.123 17.908 1.00 82.00 109 HIS A O 1
ATOM 853 N N . LEU A 1 110 ? 8.963 -4.400 16.075 1.00 83.19 110 LEU A N 1
ATOM 854 C CA . LEU A 1 110 ? 7.536 -4.516 15.833 1.00 83.19 110 LEU A CA 1
ATOM 855 C C . LEU A 1 110 ? 6.919 -5.567 16.763 1.00 83.19 110 LEU A C 1
ATOM 857 O O . LEU A 1 110 ? 7.516 -6.633 16.951 1.00 83.19 110 LEU A O 1
ATOM 861 N N . PRO A 1 111 ? 5.706 -5.315 17.281 1.00 75.81 111 PRO A N 1
ATOM 862 C CA . PRO A 1 111 ? 5.031 -6.252 18.164 1.00 75.81 111 PRO A CA 1
ATOM 863 C C . PRO A 1 111 ? 4.914 -7.651 17.537 1.00 75.81 111 PRO A C 1
ATOM 865 O O . PRO A 1 111 ? 4.743 -7.789 16.321 1.00 75.81 111 PRO A O 1
ATOM 868 N N . ALA A 1 112 ? 5.046 -8.705 18.344 1.00 68.62 112 ALA A N 1
ATOM 869 C CA . ALA A 1 112 ? 4.875 -10.084 17.893 1.00 68.62 112 ALA A CA 1
ATOM 870 C C . ALA A 1 112 ? 3.379 -10.376 17.708 1.00 68.62 112 ALA A C 1
ATOM 872 O O . ALA A 1 112 ? 2.654 -10.424 18.688 1.00 68.62 11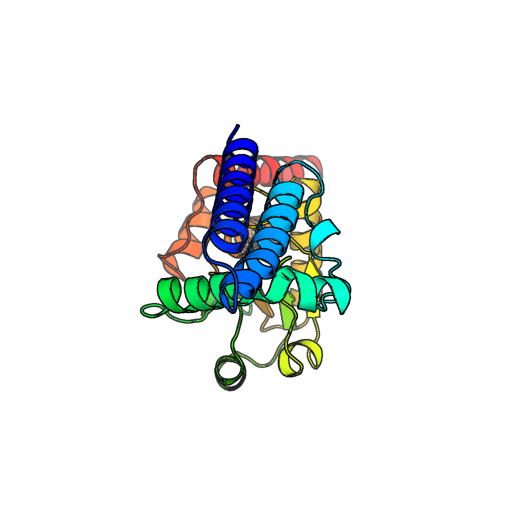2 ALA A O 1
ATOM 873 N N . GLY A 1 113 ? 2.920 -10.547 16.468 1.00 88.00 113 GLY A N 1
ATOM 874 C CA . GLY A 1 113 ? 1.509 -10.794 16.163 1.00 88.00 113 GLY A CA 1
ATOM 875 C C . GLY A 1 113 ? 1.239 -10.798 14.660 1.00 88.00 113 GLY A C 1
ATOM 876 O O . GLY A 1 113 ? 2.157 -11.079 13.881 1.00 88.00 113 GLY A O 1
ATOM 877 N N . ALA A 1 114 ? 0.002 -10.523 14.250 1.00 96.19 114 ALA A N 1
ATOM 878 C CA . ALA A 1 114 ? -0.424 -10.656 12.862 1.00 96.19 114 ALA A CA 1
ATOM 879 C C . ALA A 1 114 ? -0.011 -9.487 11.948 1.00 96.19 114 ALA A C 1
ATOM 881 O O . ALA A 1 114 ? 0.334 -8.394 12.402 1.00 96.19 114 ALA A O 1
ATOM 882 N N . VAL A 1 115 ? -0.054 -9.712 10.631 1.00 96.94 115 VAL A N 1
ATOM 883 C CA . VAL A 1 115 ? 0.309 -8.710 9.615 1.00 96.94 115 VAL A CA 1
ATOM 884 C C . VAL A 1 115 ? -0.756 -8.618 8.526 1.00 96.94 115 VAL A C 1
ATOM 886 O O . VAL A 1 115 ? -1.031 -9.595 7.832 1.00 96.94 115 VAL A O 1
ATOM 889 N N . LEU A 1 116 ? -1.295 -7.417 8.317 1.00 98.19 116 LEU A N 1
ATOM 890 C CA . LEU A 1 116 ? -2.102 -7.083 7.148 1.00 98.19 116 LEU A CA 1
ATOM 891 C C . LEU A 1 116 ? -1.284 -6.234 6.172 1.00 98.19 116 LEU A C 1
ATOM 893 O O . LEU A 1 116 ? -0.972 -5.067 6.431 1.00 98.19 116 LEU A O 1
ATOM 897 N N . ASP A 1 117 ? -0.969 -6.828 5.025 1.00 98.00 117 ASP A N 1
ATOM 898 C CA . ASP A 1 117 ? -0.203 -6.193 3.959 1.00 98.00 117 ASP A CA 1
ATOM 899 C C . ASP A 1 117 ? -1.107 -5.708 2.827 1.00 98.00 117 ASP A C 1
ATOM 901 O O . ASP A 1 117 ? -1.666 -6.505 2.066 1.00 98.00 117 ASP A O 1
ATOM 905 N N . LEU A 1 118 ? -1.190 -4.386 2.685 1.00 98.50 118 LEU A N 1
ATOM 906 C CA . LEU A 1 118 ? -2.003 -3.722 1.667 1.00 98.50 118 LEU A CA 1
ATOM 907 C C . LEU A 1 118 ? -1.206 -3.279 0.436 1.00 98.50 118 LEU A C 1
ATOM 909 O O . LEU A 1 118 ? -1.731 -2.597 -0.446 1.00 98.50 118 LEU A O 1
ATOM 913 N N . THR A 1 119 ? 0.085 -3.604 0.375 1.00 98.00 119 THR A N 1
ATOM 914 C CA . THR A 1 119 ? 0.928 -3.246 -0.768 1.00 98.00 119 THR A CA 1
ATOM 915 C C . THR A 1 119 ? 0.630 -4.173 -1.939 1.00 98.00 119 THR A C 1
ATOM 917 O O . THR A 1 119 ? 0.491 -5.383 -1.766 1.00 98.00 119 THR A O 1
ATOM 920 N N . ALA A 1 120 ? 0.544 -3.627 -3.146 1.00 97.62 120 ALA A N 1
ATOM 921 C CA . ALA A 1 120 ? 0.613 -4.440 -4.357 1.00 97.62 120 ALA A CA 1
ATOM 922 C C . ALA A 1 120 ? 2.070 -4.635 -4.786 1.00 97.62 120 ALA A C 1
ATOM 924 O O . ALA A 1 120 ? 2.432 -5.674 -5.316 1.00 97.62 120 ALA A O 1
ATOM 925 N N . GLU A 1 121 ? 2.907 -3.646 -4.491 1.00 97.19 121 GLU A N 1
ATOM 926 C CA . GLU A 1 121 ? 4.242 -3.463 -5.032 1.00 97.19 121 GLU A CA 1
ATOM 927 C C . GLU A 1 121 ? 5.367 -4.167 -4.260 1.00 97.19 121 GLU A C 1
ATOM 929 O O . GLU A 1 121 ? 6.454 -4.322 -4.806 1.00 97.19 121 GLU A O 1
ATOM 934 N N . PHE A 1 122 ? 5.146 -4.601 -3.014 1.00 96.94 122 PHE A N 1
ATOM 935 C CA . PHE A 1 122 ? 6.189 -5.223 -2.191 1.00 96.94 122 PHE A CA 1
ATOM 936 C C . PHE A 1 122 ? 5.836 -6.657 -1.813 1.00 96.94 122 PHE A C 1
ATOM 938 O O . PHE A 1 122 ? 4.682 -6.977 -1.558 1.00 96.94 122 PHE A O 1
ATOM 945 N N . SER A 1 123 ? 6.844 -7.527 -1.737 1.00 96.25 123 SER A N 1
ATOM 946 C CA . SER A 1 123 ? 6.686 -8.849 -1.124 1.00 96.25 123 SER A CA 1
ATOM 947 C C . SER A 1 123 ? 6.869 -8.764 0.390 1.00 96.25 123 SER A C 1
ATOM 949 O O . SER A 1 123 ? 7.762 -8.068 0.878 1.00 96.25 123 SER A O 1
ATOM 951 N N . LEU A 1 124 ? 6.092 -9.545 1.130 1.00 93.69 124 LEU A N 1
ATOM 952 C CA . LEU A 1 124 ? 6.328 -9.800 2.541 1.00 93.69 124 LEU A CA 1
ATOM 953 C C . LEU A 1 124 ? 7.680 -10.491 2.747 1.00 93.69 124 LEU A C 1
ATOM 955 O O . LEU A 1 124 ? 8.041 -11.448 2.056 1.00 93.69 124 LEU A O 1
ATOM 959 N N . GLY A 1 125 ? 8.431 -10.024 3.741 1.00 90.12 125 GLY A N 1
ATOM 960 C CA . GLY A 1 125 ? 9.646 -10.698 4.185 1.00 90.12 125 GLY A CA 1
ATOM 961 C C . GLY A 1 125 ? 9.337 -12.018 4.900 1.00 90.12 125 GLY A C 1
ATOM 962 O O . GLY A 1 125 ? 8.235 -12.231 5.403 1.00 90.12 125 GLY A O 1
ATOM 963 N N . ARG A 1 126 ? 10.344 -12.893 5.020 1.00 90.38 126 ARG A N 1
ATOM 964 C CA . ARG A 1 126 ? 10.217 -14.187 5.721 1.00 90.38 126 ARG A CA 1
ATOM 965 C C . ARG A 1 126 ? 9.683 -14.047 7.154 1.00 90.38 126 ARG A C 1
ATOM 967 O O . ARG A 1 126 ? 8.860 -14.852 7.562 1.00 90.38 126 ARG A O 1
ATOM 974 N N . ALA A 1 127 ? 10.121 -13.022 7.890 1.00 88.88 127 ALA A N 1
ATOM 975 C CA . ALA A 1 127 ? 9.670 -12.769 9.261 1.00 88.88 127 ALA A CA 1
ATOM 976 C C . ALA A 1 127 ? 8.170 -12.438 9.351 1.00 88.88 127 ALA A C 1
ATOM 978 O O . ALA A 1 127 ? 7.517 -12.853 10.302 1.00 88.88 127 ALA A O 1
ATOM 979 N N . ALA A 1 128 ? 7.626 -11.734 8.353 1.00 91.12 128 ALA A N 1
ATOM 980 C CA . ALA A 1 128 ? 6.201 -11.420 8.277 1.00 91.12 128 ALA A CA 1
ATOM 981 C C . ALA A 1 128 ? 5.376 -12.671 7.961 1.00 91.12 128 ALA A C 1
ATOM 983 O O . ALA A 1 128 ? 4.374 -12.936 8.608 1.00 91.12 128 ALA A O 1
ATOM 984 N N . ARG A 1 129 ? 5.837 -13.475 6.995 1.00 92.06 129 ARG A N 1
ATOM 985 C CA . ARG A 1 129 ? 5.142 -14.697 6.560 1.00 92.06 129 ARG A CA 1
ATOM 986 C C . ARG A 1 129 ? 5.159 -15.824 7.588 1.00 92.06 129 ARG A C 1
ATOM 988 O O . ARG A 1 129 ? 4.335 -16.721 7.509 1.00 92.06 129 ARG A O 1
ATOM 995 N N . ALA A 1 130 ? 6.094 -15.786 8.535 1.00 91.44 130 ALA A N 1
ATOM 996 C CA . ALA A 1 130 ? 6.132 -16.713 9.665 1.00 91.44 130 ALA A CA 1
ATOM 997 C C . ALA A 1 130 ? 5.063 -16.407 10.735 1.00 91.44 130 ALA A C 1
ATOM 999 O O . ALA A 1 130 ? 4.977 -17.121 11.729 1.00 91.44 130 ALA A O 1
ATOM 1000 N N . ARG A 1 131 ? 4.282 -15.337 10.557 1.00 92.06 131 ARG A N 1
ATOM 1001 C CA . ARG A 1 131 ? 3.204 -14.901 11.449 1.00 92.06 131 ARG A CA 1
ATOM 1002 C C . ARG A 1 131 ? 1.850 -15.090 10.750 1.00 92.06 131 ARG A C 1
ATOM 1004 O O . ARG A 1 131 ? 1.826 -15.177 9.515 1.00 92.06 131 ARG A O 1
ATOM 1011 N N . PRO A 1 132 ? 0.724 -15.102 11.490 1.00 95.69 132 PRO A N 1
ATOM 1012 C CA . PRO A 1 132 ? -0.593 -14.959 10.879 1.00 95.69 132 PRO A CA 1
ATOM 1013 C C . PRO A 1 132 ? -0.603 -13.715 9.989 1.00 95.69 132 PRO A C 1
ATOM 1015 O O . PRO A 1 132 ? -0.255 -12.622 10.437 1.00 95.69 132 PRO A O 1
ATOM 1018 N N . HIS A 1 133 ? -0.921 -13.872 8.710 1.00 96.38 133 HIS A N 1
ATOM 1019 C CA . HIS A 1 133 ? -0.895 -12.752 7.783 1.00 96.38 133 HIS A CA 1
ATOM 1020 C C . HIS A 1 133 ? -1.990 -12.861 6.737 1.00 96.38 133 HIS A C 1
ATOM 1022 O O . HIS A 1 133 ? -2.424 -13.948 6.363 1.00 96.38 133 HIS A O 1
ATOM 1028 N N . ARG A 1 134 ? -2.406 -11.700 6.241 1.00 97.81 134 ARG A N 1
ATOM 1029 C CA . ARG A 1 134 ? -3.237 -11.565 5.049 1.00 97.81 134 ARG A CA 1
ATOM 1030 C C . ARG A 1 134 ? -2.598 -10.534 4.134 1.00 97.81 134 ARG A C 1
ATOM 1032 O O . ARG A 1 134 ? -2.049 -9.532 4.592 1.00 97.81 134 ARG A O 1
ATOM 1039 N N . SER A 1 135 ? -2.687 -10.773 2.831 1.00 97.50 135 SER A N 1
ATOM 1040 C CA . SER A 1 135 ? -2.323 -9.782 1.826 1.00 97.50 135 SER A CA 1
ATOM 1041 C C . SER A 1 135 ? -3.554 -9.410 1.017 1.00 97.50 135 SER A C 1
ATOM 1043 O O . SER A 1 135 ? -4.164 -10.272 0.389 1.00 97.50 135 SER A O 1
ATOM 1045 N N . VAL A 1 136 ? -3.899 -8.123 1.030 1.00 98.25 136 VAL A N 1
ATOM 1046 C CA . VAL A 1 136 ? -4.991 -7.551 0.233 1.00 98.25 136 VAL A CA 1
ATOM 1047 C C . VAL A 1 136 ? -4.388 -6.434 -0.621 1.00 98.25 136 VAL A C 1
ATOM 1049 O O . VAL A 1 136 ? -4.317 -5.291 -0.173 1.00 98.25 136 VAL A O 1
ATOM 1052 N N . PRO A 1 137 ? -3.862 -6.751 -1.819 1.00 98.00 137 PRO A N 1
ATOM 1053 C CA . PRO A 1 137 ? -3.135 -5.790 -2.641 1.00 98.00 137 PRO A CA 1
ATOM 1054 C C . PRO A 1 137 ? -4.003 -4.593 -3.039 1.00 98.00 137 PRO A C 1
ATOM 1056 O O . PRO A 1 137 ? -5.054 -4.761 -3.657 1.00 98.00 137 PRO A O 1
ATOM 1059 N N . LEU A 1 138 ? -3.530 -3.379 -2.753 1.00 97.88 138 LEU A N 1
ATOM 1060 C CA . LEU A 1 138 ? -4.162 -2.126 -3.170 1.00 97.88 138 LEU A CA 1
ATOM 1061 C C . LEU A 1 138 ? -3.150 -1.247 -3.914 1.00 97.88 138 LEU A C 1
ATOM 1063 O O . LEU A 1 138 ? -2.012 -1.070 -3.464 1.00 97.88 138 LEU A O 1
ATOM 1067 N N . LEU A 1 139 ? -3.578 -0.654 -5.035 1.00 96.44 139 LEU A N 1
ATOM 1068 C CA . LEU A 1 139 ? -2.756 0.305 -5.778 1.00 96.44 139 LEU A CA 1
ATOM 1069 C C . LEU A 1 139 ? -2.480 1.560 -4.948 1.00 96.44 139 LEU A C 1
ATOM 1071 O O . LEU A 1 139 ? -3.383 2.124 -4.332 1.00 96.44 139 LEU A O 1
ATOM 1075 N N . ASP A 1 140 ? -1.231 2.025 -4.970 1.00 93.06 140 ASP A N 1
ATOM 1076 C CA . ASP A 1 140 ? -0.851 3.263 -4.294 1.00 93.06 140 ASP A CA 1
ATOM 1077 C C . ASP A 1 140 ? -1.426 4.503 -4.984 1.00 93.06 140 ASP A C 1
ATOM 1079 O O . ASP A 1 140 ? -1.623 4.506 -6.200 1.00 93.06 140 ASP A O 1
ATOM 1083 N N . LEU A 1 141 ? -1.658 5.568 -4.208 1.00 92.69 141 LEU A N 1
ATOM 1084 C CA . LEU A 1 141 ? -2.199 6.861 -4.669 1.00 92.69 141 LEU A CA 1
ATOM 1085 C C . LEU A 1 141 ? -3.600 6.794 -5.300 1.00 92.69 141 LEU A C 1
ATOM 1087 O O . LEU A 1 141 ? -4.061 7.758 -5.920 1.00 92.69 141 LEU A O 1
ATOM 1091 N N . VAL A 1 142 ? -4.282 5.665 -5.129 1.00 93.44 142 VAL A N 1
ATOM 1092 C CA . VAL A 1 142 ? -5.624 5.392 -5.627 1.00 93.44 142 VAL A CA 1
ATOM 1093 C C . VAL A 1 142 ? -6.512 5.025 -4.450 1.00 93.44 142 VAL A C 1
ATOM 1095 O O . VAL A 1 142 ? -6.144 4.200 -3.619 1.00 93.44 142 VAL A O 1
ATOM 1098 N N . VAL A 1 143 ? -7.696 5.632 -4.394 1.00 94.44 143 VAL A N 1
ATOM 1099 C CA . VAL A 1 143 ? -8.703 5.262 -3.399 1.00 94.44 143 VAL A CA 1
ATOM 1100 C C . VAL A 1 143 ? -9.260 3.878 -3.764 1.00 94.44 143 VAL A C 1
ATOM 1102 O O . VAL A 1 143 ? -9.684 3.704 -4.910 1.00 94.44 143 VAL A O 1
ATOM 1105 N N . PRO A 1 144 ? -9.247 2.899 -2.841 1.00 96.19 144 PRO A N 1
ATOM 1106 C CA . PRO A 1 144 ? -9.838 1.583 -3.065 1.00 96.19 144 PRO A CA 1
ATOM 1107 C C . PRO A 1 144 ? -11.320 1.682 -3.426 1.00 96.19 144 PRO A C 1
ATOM 1109 O O . PRO A 1 144 ? -12.032 2.564 -2.942 1.00 96.19 144 PRO A O 1
ATOM 1112 N N . THR A 1 145 ? -11.797 0.752 -4.248 1.00 95.31 145 THR A N 1
ATOM 1113 C CA . THR A 1 145 ? -13.242 0.587 -4.467 1.00 95.31 145 THR A CA 1
ATOM 1114 C C . THR A 1 145 ? -13.940 0.153 -3.169 1.00 95.31 145 THR A C 1
ATOM 1116 O O . THR A 1 145 ? -13.280 -0.419 -2.296 1.00 95.31 145 THR A O 1
ATOM 1119 N N . PRO A 1 146 ? -15.266 0.355 -3.029 1.00 95.50 146 PRO A N 1
ATOM 1120 C CA . PRO A 1 146 ? -16.004 -0.100 -1.848 1.00 95.50 146 PRO A CA 1
ATOM 1121 C C . PRO A 1 146 ? -15.797 -1.590 -1.543 1.00 95.50 146 PRO A C 1
ATOM 1123 O O . PRO A 1 146 ? -15.515 -1.943 -0.404 1.00 95.50 146 PRO A O 1
ATOM 1126 N N . ALA A 1 147 ? -15.822 -2.447 -2.569 1.00 96.06 147 ALA A N 1
ATOM 1127 C CA . ALA A 1 147 ? -15.587 -3.883 -2.416 1.00 96.06 147 ALA A CA 1
ATOM 1128 C C . ALA A 1 147 ? -14.164 -4.203 -1.923 1.00 96.06 147 ALA A C 1
ATOM 1130 O O . ALA A 1 147 ? -13.987 -5.027 -1.031 1.00 96.06 147 ALA A O 1
ATOM 1131 N N . GLN A 1 148 ? -13.143 -3.521 -2.455 1.00 97.62 148 GLN A N 1
ATOM 1132 C CA . GLN A 1 148 ? -11.759 -3.687 -1.995 1.00 97.62 148 GLN A CA 1
ATOM 1133 C C . GLN A 1 148 ? -11.563 -3.200 -0.556 1.00 97.62 148 GLN A C 1
ATOM 1135 O O . GLN A 1 148 ? -10.820 -3.818 0.204 1.00 97.62 148 GLN A O 1
ATOM 1140 N N . LEU A 1 149 ? -12.213 -2.094 -0.182 1.00 98.50 149 LEU A N 1
ATOM 1141 C CA . LEU A 1 149 ? -12.172 -1.585 1.185 1.00 98.50 149 LEU A CA 1
ATOM 1142 C C . LEU A 1 149 ? -12.841 -2.570 2.148 1.00 98.50 149 LEU A C 1
ATOM 1144 O O . LEU A 1 149 ? -12.225 -2.927 3.145 1.00 98.50 149 LEU A O 1
ATOM 1148 N N . ALA A 1 150 ? -14.036 -3.066 1.816 1.00 98.12 150 ALA A N 1
ATOM 1149 C CA . ALA A 1 150 ? -14.738 -4.074 2.609 1.00 98.12 150 ALA A CA 1
ATOM 1150 C C . ALA A 1 150 ? -13.913 -5.361 2.763 1.00 98.12 150 ALA A C 1
ATOM 1152 O O . ALA A 1 150 ? -13.748 -5.854 3.874 1.00 98.12 150 ALA A O 1
ATOM 1153 N N . GLN A 1 151 ? -13.299 -5.853 1.680 1.00 98.31 151 GLN A N 1
ATOM 1154 C CA . GLN A 1 151 ? -12.401 -7.009 1.728 1.00 98.31 151 GLN A CA 1
ATOM 1155 C C . GLN A 1 151 ? -11.204 -6.776 2.664 1.00 98.31 151 GLN A C 1
ATOM 1157 O O . GLN A 1 151 ? -10.834 -7.661 3.435 1.00 98.31 151 GLN A O 1
ATOM 1162 N N . ALA A 1 152 ? -10.583 -5.596 2.605 1.00 98.62 152 ALA A N 1
ATOM 1163 C CA . ALA A 1 152 ? -9.456 -5.260 3.469 1.00 98.62 152 ALA A CA 1
ATOM 1164 C C . ALA A 1 152 ? -9.871 -5.110 4.943 1.00 98.62 152 ALA A C 1
ATOM 1166 O O . ALA A 1 152 ? -9.112 -5.512 5.823 1.00 98.62 152 ALA A O 1
ATOM 1167 N N . VAL A 1 153 ? -11.063 -4.566 5.211 1.00 98.69 153 VAL A N 1
ATOM 1168 C CA . VAL A 1 153 ? -11.623 -4.469 6.567 1.00 98.69 153 VAL A CA 1
ATOM 1169 C C . VAL A 1 153 ? -11.948 -5.851 7.121 1.00 98.69 153 VAL A C 1
ATOM 1171 O O . VAL A 1 153 ? -11.549 -6.135 8.243 1.00 98.69 153 VAL A O 1
ATOM 1174 N N . ALA A 1 154 ? -12.573 -6.732 6.337 1.00 98.56 154 ALA A N 1
ATOM 1175 C CA . ALA A 1 154 ? -12.839 -8.111 6.744 1.00 98.56 154 ALA A CA 1
ATOM 1176 C C . ALA A 1 154 ? -11.537 -8.866 7.067 1.00 98.56 154 ALA A C 1
ATOM 1178 O O . ALA A 1 154 ? -11.428 -9.505 8.108 1.00 98.56 154 ALA A O 1
ATOM 1179 N N . ALA A 1 155 ? -10.502 -8.715 6.232 1.00 98.56 155 ALA A N 1
ATOM 1180 C CA . ALA A 1 155 ? -9.192 -9.309 6.497 1.00 98.56 155 ALA A CA 1
ATOM 1181 C C . ALA A 1 155 ? -8.532 -8.754 7.774 1.00 98.56 155 ALA A C 1
ATOM 1183 O O . ALA A 1 155 ? -7.863 -9.499 8.488 1.00 98.56 155 ALA A O 1
ATOM 1184 N N . LEU A 1 156 ? -8.697 -7.458 8.066 1.00 98.62 156 LEU A N 1
ATOM 1185 C CA . LEU A 1 156 ? -8.246 -6.878 9.332 1.00 98.62 156 LEU A CA 1
ATOM 1186 C C . LEU A 1 156 ? -9.032 -7.450 10.511 1.00 98.62 156 LEU A C 1
ATOM 1188 O O . LEU A 1 156 ? -8.436 -7.767 11.535 1.00 98.62 156 LEU A O 1
ATOM 1192 N N . ASP A 1 157 ? -10.341 -7.606 10.357 1.00 98.12 157 ASP A N 1
ATOM 1193 C CA . ASP A 1 157 ? -11.213 -8.096 11.414 1.00 98.12 157 ASP A CA 1
ATOM 1194 C C . ASP A 1 157 ? -10.902 -9.539 11.813 1.00 98.12 157 ASP A C 1
ATOM 1196 O O . ASP A 1 157 ? -10.755 -9.837 12.998 1.00 98.12 157 ASP A O 1
ATOM 1200 N N . GLU A 1 158 ? -10.667 -10.403 10.822 1.00 97.75 158 GLU A N 1
ATOM 1201 C CA . GLU A 1 158 ? -10.155 -11.757 11.040 1.00 97.75 158 GLU A CA 1
ATOM 1202 C C . GLU A 1 158 ? -8.833 -11.732 11.818 1.00 97.75 158 GLU A C 1
ATOM 1204 O O . GLU A 1 158 ? -8.673 -12.430 12.820 1.00 97.75 158 GLU A O 1
ATOM 1209 N N . LEU A 1 159 ? -7.874 -10.907 11.384 1.00 97.50 159 LEU A N 1
ATOM 1210 C CA . LEU A 1 159 ? -6.560 -10.820 12.019 1.00 97.50 159 LEU A CA 1
ATOM 1211 C C . LEU A 1 159 ? -6.604 -10.199 13.419 1.00 97.50 159 LEU A C 1
ATOM 1213 O O . LEU A 1 159 ? -5.723 -10.496 14.224 1.00 97.50 159 LEU A O 1
ATOM 1217 N N . ALA A 1 160 ? -7.606 -9.373 13.734 1.00 96.12 160 ALA A N 1
ATOM 1218 C CA . ALA A 1 160 ? -7.771 -8.734 15.042 1.00 96.12 160 ALA A CA 1
ATOM 1219 C C . ALA A 1 160 ? -8.003 -9.743 16.183 1.00 96.12 160 ALA A C 1
ATOM 1221 O O . ALA A 1 160 ? -7.865 -9.386 17.350 1.00 96.12 160 ALA A O 1
ATOM 1222 N N . THR A 1 161 ? -8.286 -11.010 15.859 1.00 93.38 161 THR A N 1
ATOM 1223 C CA . THR A 1 161 ? -8.289 -12.145 16.802 1.00 93.38 161 THR A CA 1
ATOM 1224 C C . THR A 1 161 ? -6.887 -12.570 17.262 1.00 93.38 161 THR A C 1
ATOM 1226 O O . THR A 1 161 ? -6.745 -13.283 18.255 1.00 93.38 161 THR A O 1
ATOM 1229 N N . HIS A 1 162 ? -5.841 -12.090 16.584 1.00 91.88 162 HIS A N 1
ATOM 1230 C CA . HIS A 1 162 ? -4.432 -12.335 16.882 1.00 91.88 162 HIS A CA 1
ATOM 1231 C C . HIS A 1 162 ? -3.674 -11.017 17.137 1.00 91.88 162 HIS A C 1
ATOM 1233 O O . HIS A 1 162 ? -2.710 -10.709 16.420 1.00 91.88 162 HIS A O 1
ATOM 1239 N N . PRO A 1 163 ? -4.092 -10.205 18.131 1.00 91.81 163 PRO A N 1
ATOM 1240 C CA . PRO A 1 163 ? -3.406 -8.964 18.437 1.00 91.81 163 PRO A CA 1
ATOM 1241 C C . PRO A 1 163 ? -2.013 -9.268 19.007 1.00 91.81 163 PRO A C 1
ATOM 1243 O O . PRO A 1 163 ? -1.819 -10.294 19.665 1.00 91.81 163 PRO A O 1
ATOM 1246 N N . PRO A 1 164 ? -1.041 -8.367 18.828 1.00 95.38 164 PRO A N 1
ATOM 1247 C CA . PRO A 1 16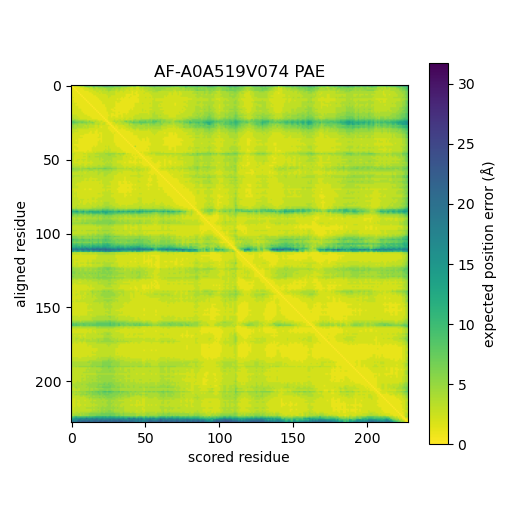4 ? -1.096 -7.129 18.049 1.00 95.38 164 PRO A CA 1
ATOM 1248 C C . PRO A 1 164 ? -1.092 -7.361 16.524 1.00 95.38 164 PRO A C 1
ATOM 1250 O O . PRO A 1 164 ? -0.345 -8.193 16.018 1.00 95.38 164 PRO A O 1
ATOM 1253 N N . VAL A 1 165 ? -1.874 -6.581 15.770 1.00 97.56 165 VAL A N 1
ATOM 1254 C CA . VAL A 1 165 ? -1.935 -6.620 14.298 1.00 97.56 165 VAL A CA 1
ATOM 1255 C C . VAL A 1 165 ? -1.252 -5.398 13.705 1.00 97.56 165 VAL A C 1
ATOM 1257 O O . VAL A 1 165 ? -1.665 -4.268 13.957 1.00 97.56 165 VAL A O 1
ATOM 1260 N N . LEU A 1 166 ? -0.245 -5.611 12.859 1.00 97.44 166 LEU A N 1
ATOM 1261 C CA . LEU A 1 166 ? 0.347 -4.547 12.054 1.00 97.44 166 LEU A CA 1
ATOM 1262 C C . LEU A 1 166 ? -0.362 -4.426 10.704 1.00 97.44 166 LEU A C 1
ATOM 1264 O O . LEU A 1 166 ? -0.232 -5.299 9.848 1.00 97.44 166 LEU A O 1
ATOM 1268 N N . VAL A 1 167 ? -1.012 -3.291 10.471 1.00 98.06 167 VAL A N 1
ATOM 1269 C CA . VAL A 1 167 ? -1.589 -2.894 9.185 1.00 98.06 167 VAL A CA 1
ATOM 1270 C C . VAL A 1 167 ? -0.643 -1.931 8.484 1.00 98.06 167 VAL A C 1
ATOM 1272 O O . VAL A 1 167 ? -0.366 -0.832 8.979 1.00 98.06 167 VAL A O 1
ATOM 1275 N N . HIS A 1 168 ? -0.149 -2.311 7.305 1.00 97.44 168 HIS A N 1
ATOM 1276 C CA . HIS A 1 168 ? 0.798 -1.475 6.576 1.00 97.44 168 HIS A CA 1
ATOM 1277 C C . HIS A 1 168 ? 0.486 -1.319 5.087 1.00 97.44 168 HIS A C 1
ATOM 1279 O O . HIS A 1 168 ? -0.091 -2.176 4.424 1.00 97.44 168 HIS A O 1
ATOM 1285 N N . CYS A 1 169 ? 0.936 -0.189 4.548 1.00 97.00 169 CYS A N 1
ATOM 1286 C CA . CYS A 1 169 ? 1.131 0.032 3.114 1.00 97.00 169 CYS A CA 1
ATOM 1287 C C . CYS A 1 169 ? 2.568 0.536 2.892 1.00 97.00 169 CYS A C 1
ATOM 1289 O O . CYS A 1 169 ? 3.409 0.350 3.769 1.00 97.00 169 CYS A O 1
ATOM 1291 N N . ALA A 1 170 ? 2.897 1.186 1.770 1.00 96.81 170 ALA A N 1
ATOM 1292 C CA . ALA A 1 170 ? 4.264 1.676 1.552 1.00 96.81 170 ALA A CA 1
ATOM 1293 C C . ALA A 1 170 ? 4.724 2.674 2.631 1.00 96.81 170 ALA A C 1
ATOM 1295 O O . ALA A 1 170 ? 5.806 2.512 3.197 1.00 96.81 170 ALA A O 1
ATOM 1296 N N . LEU A 1 171 ? 3.909 3.691 2.936 1.00 96.38 171 LEU A N 1
ATOM 1297 C CA . LEU A 1 171 ? 4.253 4.771 3.883 1.00 96.38 171 LEU A CA 1
ATOM 1298 C C . LEU A 1 171 ? 3.498 4.693 5.214 1.00 96.38 171 LEU A C 1
ATOM 1300 O O . LEU A 1 171 ? 3.916 5.273 6.216 1.00 96.38 171 LEU A O 1
ATOM 1304 N N . GLY A 1 172 ? 2.366 3.992 5.225 1.00 95.69 172 GLY A N 1
ATOM 1305 C CA . GLY A 1 172 ? 1.452 4.002 6.362 1.00 95.69 172 GLY A CA 1
ATOM 1306 C C . GLY A 1 172 ? 0.613 5.274 6.475 1.00 95.69 172 GLY A C 1
ATOM 1307 O O . GLY A 1 172 ? 0.222 5.621 7.584 1.00 95.69 172 GLY A O 1
ATOM 1308 N N . TYR A 1 173 ? 0.405 6.012 5.376 1.00 95.56 173 TYR A N 1
ATOM 1309 C CA . TYR A 1 173 ? -0.235 7.339 5.407 1.00 95.56 173 TYR A CA 1
ATOM 1310 C C . TYR A 1 173 ? -1.623 7.393 4.760 1.00 95.56 173 TYR A C 1
ATOM 1312 O O . TYR A 1 173 ? -2.426 8.223 5.163 1.00 95.56 173 TYR A O 1
ATOM 1320 N N . SER A 1 174 ? -1.920 6.543 3.773 1.00 95.81 174 SER A N 1
ATOM 1321 C CA . SER A 1 174 ? -3.189 6.598 3.028 1.00 95.81 174 SER A CA 1
ATOM 1322 C C . SER A 1 174 ? -3.903 5.243 3.033 1.00 95.81 174 SER A C 1
ATOM 1324 O O . SER A 1 174 ? -4.777 5.053 3.868 1.00 95.81 174 SER A O 1
ATOM 1326 N N . ARG A 1 175 ? -3.502 4.273 2.195 1.00 97.50 175 ARG A N 1
ATOM 1327 C CA . ARG A 1 175 ? -4.174 2.960 2.054 1.00 97.50 175 ARG A CA 1
ATOM 1328 C C . ARG A 1 175 ? -4.470 2.277 3.394 1.00 97.50 175 ARG A C 1
ATOM 1330 O O . ARG A 1 175 ? -5.624 2.012 3.709 1.00 97.50 175 ARG A O 1
ATOM 1337 N N . SER A 1 176 ? -3.436 2.041 4.201 1.00 98.00 176 SER A N 1
ATOM 1338 C CA . SER A 1 176 ? -3.591 1.394 5.510 1.00 98.00 176 SER A CA 1
ATOM 1339 C C . SER A 1 176 ? -4.337 2.248 6.523 1.00 98.00 176 SER A C 1
ATOM 1341 O O . SER A 1 176 ? -5.103 1.708 7.309 1.00 98.00 176 SER A O 1
ATOM 1343 N N . ALA A 1 177 ? -4.178 3.570 6.476 1.00 98.19 177 ALA A N 1
ATOM 1344 C CA . ALA A 1 177 ? -4.924 4.469 7.347 1.00 98.19 177 ALA A CA 1
ATOM 1345 C C . ALA A 1 177 ? -6.425 4.452 7.017 1.00 98.19 177 ALA A C 1
ATOM 1347 O O . ALA A 1 177 ? -7.245 4.413 7.923 1.00 98.19 177 ALA A O 1
ATOM 1348 N N . LEU A 1 178 ? -6.791 4.416 5.732 1.00 98.62 178 LEU A N 1
ATOM 1349 C CA . LEU A 1 178 ? -8.183 4.320 5.294 1.00 98.62 178 LEU A CA 1
ATOM 1350 C C . LEU A 1 178 ? -8.827 3.001 5.739 1.00 98.62 178 LEU A C 1
ATOM 1352 O O . LEU A 1 178 ? -9.948 3.019 6.233 1.00 98.62 178 LEU A O 1
ATOM 1356 N N . VAL A 1 179 ? -8.115 1.877 5.598 1.00 98.69 179 VAL A N 1
ATOM 1357 C CA . VAL A 1 179 ? -8.604 0.565 6.056 1.00 98.69 179 VAL A CA 1
ATOM 1358 C C . VAL A 1 179 ? -8.789 0.547 7.573 1.00 98.69 179 VAL A C 1
ATOM 1360 O O . VAL A 1 179 ? -9.837 0.117 8.040 1.00 98.69 179 VAL A O 1
ATOM 1363 N N . VAL A 1 180 ? -7.830 1.072 8.345 1.00 98.69 180 VAL A N 1
ATOM 1364 C CA . VAL A 1 180 ? -7.968 1.168 9.808 1.00 98.69 180 VAL A CA 1
ATOM 1365 C C . VAL A 1 180 ? -9.134 2.084 10.193 1.00 98.69 180 VAL A C 1
ATOM 1367 O O . VAL A 1 180 ? -9.928 1.696 11.038 1.00 98.69 180 VAL A O 1
ATOM 1370 N N . ALA A 1 181 ? -9.314 3.244 9.546 1.00 98.56 181 ALA A N 1
ATOM 1371 C CA . ALA A 1 181 ? -10.481 4.104 9.788 1.00 98.56 181 ALA A CA 1
ATOM 1372 C C . ALA A 1 181 ? -11.806 3.372 9.541 1.00 98.56 181 ALA A C 1
ATOM 1374 O O . ALA A 1 181 ? -12.730 3.465 10.345 1.00 98.56 181 ALA A O 1
ATOM 1375 N N . ALA A 1 182 ? -11.900 2.651 8.423 1.00 98.56 182 ALA A N 1
ATOM 1376 C CA . ALA A 1 182 ? -13.091 1.894 8.068 1.00 98.56 182 ALA A CA 1
ATOM 1377 C C . ALA A 1 182 ? -13.353 0.752 9.063 1.00 98.56 182 ALA A C 1
ATOM 1379 O O . ALA A 1 182 ? -14.499 0.521 9.442 1.00 98.56 182 ALA A O 1
ATOM 1380 N N . TRP A 1 183 ? -12.301 0.091 9.548 1.00 98.62 183 TRP A N 1
ATOM 1381 C CA . TRP A 1 183 ? -12.408 -0.944 10.573 1.00 98.62 183 TRP A CA 1
ATOM 1382 C C . TRP A 1 183 ? -12.829 -0.390 11.943 1.00 98.62 183 TRP A C 1
ATOM 1384 O O . TRP A 1 183 ? -13.680 -0.989 12.595 1.00 98.62 183 TRP A O 1
ATOM 1394 N N . LEU A 1 184 ? -12.319 0.780 12.353 1.00 98.62 184 LEU A N 1
ATOM 1395 C CA . LEU A 1 184 ? -12.754 1.451 13.587 1.00 98.62 184 LEU A CA 1
ATOM 1396 C C . LEU A 1 184 ? -14.265 1.710 13.572 1.00 98.62 184 LEU A C 1
ATOM 1398 O O . LEU A 1 184 ? -14.944 1.454 14.563 1.00 98.62 184 LEU A O 1
ATOM 1402 N N . LEU A 1 185 ? -14.798 2.163 12.435 1.00 98.38 185 LEU A N 1
ATOM 1403 C CA . LEU A 1 185 ? -16.236 2.350 12.243 1.00 98.38 185 LEU A CA 1
ATOM 1404 C C . LEU A 1 185 ? -16.993 1.017 12.252 1.00 98.38 185 LEU A C 1
ATOM 1406 O O . LEU A 1 185 ? -18.013 0.896 12.922 1.00 98.38 185 LEU A O 1
ATOM 1410 N N . HIS A 1 186 ? -16.478 0.013 11.538 1.00 97.81 186 HIS A N 1
ATOM 1411 C CA . HIS A 1 186 ? -17.068 -1.326 11.468 1.00 97.81 186 HIS A CA 1
ATOM 1412 C C . HIS A 1 186 ? -17.202 -1.981 12.850 1.00 97.81 186 HIS A C 1
ATOM 1414 O O . HIS A 1 186 ? -18.218 -2.604 13.140 1.00 97.81 186 HIS A O 1
ATOM 1420 N N . ARG A 1 187 ? -16.214 -1.790 13.731 1.00 97.12 187 ARG A N 1
ATOM 1421 C CA . ARG A 1 187 ? -16.211 -2.327 15.100 1.00 97.12 187 ARG A CA 1
ATOM 1422 C C . ARG A 1 187 ? -16.833 -1.404 16.143 1.00 97.12 187 ARG A C 1
ATOM 1424 O O . ARG A 1 187 ? -16.747 -1.708 17.330 1.00 97.12 187 ARG A O 1
ATOM 1431 N N . GLY A 1 188 ? -17.425 -0.283 15.726 1.00 96.50 188 GLY A N 1
ATOM 1432 C CA . GLY A 1 188 ? -18.011 0.703 16.634 1.00 96.50 188 GLY A CA 1
ATOM 1433 C C . GLY A 1 188 ? -16.998 1.373 17.571 1.00 96.50 188 GLY A C 1
ATOM 1434 O O . GLY A 1 188 ? -17.393 1.956 18.574 1.00 96.50 188 GLY A O 1
ATOM 1435 N N . GLN A 1 189 ? -15.699 1.295 17.264 1.00 96.81 189 GLN A N 1
ATOM 1436 C CA . GLN A 1 189 ? -14.632 1.972 18.013 1.00 96.81 189 GLN A CA 1
ATOM 1437 C C . GLN A 1 189 ? -14.517 3.460 17.662 1.00 96.81 189 GLN A C 1
ATOM 1439 O O . GLN A 1 189 ? -13.874 4.210 18.386 1.00 96.81 189 GLN A O 1
ATOM 1444 N N . ALA A 1 190 ? -15.146 3.878 16.564 1.00 97.62 190 ALA A N 1
ATOM 1445 C CA . ALA A 1 190 ? -15.424 5.270 16.251 1.00 97.62 190 ALA A CA 1
ATOM 1446 C C . ALA A 1 190 ? -16.887 5.388 15.810 1.00 97.62 190 ALA A C 1
ATOM 1448 O O . ALA A 1 190 ? -17.348 4.620 14.963 1.00 97.62 190 ALA A O 1
ATOM 1449 N N . ALA A 1 191 ? -17.616 6.364 16.347 1.00 96.69 191 ALA A N 1
ATOM 1450 C CA . ALA A 1 191 ? -19.020 6.587 16.024 1.00 96.69 191 ALA A CA 1
ATOM 1451 C C . ALA A 1 191 ? -19.203 7.293 14.675 1.00 96.69 191 ALA A C 1
ATOM 1453 O O . ALA A 1 191 ? -20.251 7.149 14.043 1.00 96.69 191 ALA A O 1
ATOM 1454 N N . THR A 1 192 ? -18.201 8.057 14.218 1.00 97.69 192 THR A N 1
ATOM 1455 C CA . THR A 1 192 ? -18.264 8.823 12.963 1.00 97.69 192 THR A CA 1
ATOM 1456 C C . THR A 1 192 ? -16.962 8.766 12.153 1.00 97.69 192 THR A C 1
ATOM 1458 O O . THR A 1 192 ? -15.880 8.594 12.723 1.00 97.69 192 THR A O 1
ATOM 1461 N N . PRO A 1 193 ? -17.010 8.999 10.823 1.00 97.62 193 PRO A N 1
ATOM 1462 C CA . PRO A 1 193 ? -15.800 9.130 10.007 1.00 97.62 193 PRO A CA 1
ATOM 1463 C C . PRO A 1 193 ? -14.833 10.219 10.498 1.00 97.62 193 PRO A C 1
ATOM 1465 O O . PRO A 1 193 ? -13.617 10.071 10.373 1.00 97.62 193 PRO A O 1
ATOM 1468 N N . ALA A 1 194 ? -15.364 11.308 11.064 1.00 97.19 194 ALA A N 1
ATOM 1469 C CA . ALA A 1 194 ? -14.563 12.394 11.619 1.00 97.19 194 ALA A CA 1
ATOM 1470 C C . ALA A 1 194 ? -13.784 11.947 12.865 1.00 97.19 194 ALA A C 1
ATOM 1472 O O . ALA A 1 194 ? -12.598 12.252 12.990 1.00 97.19 194 ALA A O 1
ATOM 1473 N N . GLU A 1 195 ? -14.425 11.178 13.743 1.00 97.81 195 GLU A N 1
ATOM 1474 C CA . GLU A 1 195 ? -13.804 10.608 14.939 1.00 97.81 195 GLU A CA 1
ATOM 1475 C C . GLU A 1 195 ? -12.717 9.586 14.585 1.00 97.81 195 GLU A C 1
ATOM 1477 O O . GLU A 1 195 ? -11.594 9.698 15.074 1.00 97.81 195 GLU A O 1
ATOM 1482 N N . ALA A 1 196 ? -12.993 8.669 13.649 1.00 98.06 196 ALA A N 1
ATOM 1483 C CA . ALA A 1 196 ? -12.001 7.700 13.174 1.00 98.06 196 ALA A CA 1
ATOM 1484 C C . ALA A 1 196 ? -10.745 8.397 12.615 1.00 98.06 196 ALA A C 1
ATOM 1486 O O . ALA A 1 196 ? -9.608 7.990 12.868 1.00 98.06 196 ALA A O 1
ATOM 1487 N N . LEU A 1 197 ? -10.937 9.492 11.870 1.00 97.31 197 LEU A N 1
ATOM 1488 C CA . LEU A 1 197 ? -9.840 10.297 11.340 1.00 97.31 197 LEU A CA 1
ATOM 1489 C C . LEU A 1 197 ? -9.075 11.047 12.441 1.00 97.31 197 LEU A C 1
ATOM 1491 O O . LEU A 1 197 ? -7.850 11.171 12.350 1.00 97.31 197 LEU A O 1
ATOM 1495 N N . ALA A 1 198 ? -9.770 11.552 13.461 1.00 97.12 198 ALA A N 1
ATOM 1496 C CA . ALA A 1 198 ? -9.148 12.209 14.606 1.00 97.12 198 ALA A CA 1
ATOM 1497 C C . ALA A 1 198 ? -8.270 11.229 15.401 1.00 97.12 198 ALA A C 1
ATOM 1499 O O . ALA A 1 198 ? -7.108 11.540 15.663 1.00 97.12 198 ALA A O 1
ATOM 1500 N N . GLN A 1 199 ? -8.771 10.023 15.681 1.00 97.56 199 GLN A N 1
ATOM 1501 C CA . GLN A 1 199 ? -8.025 8.961 16.363 1.00 97.56 199 GLN A CA 1
ATOM 1502 C C . GLN A 1 199 ? -6.756 8.567 15.593 1.00 97.56 199 GLN A C 1
ATOM 1504 O O . GLN A 1 199 ? -5.664 8.514 16.160 1.00 97.56 199 GLN A O 1
ATOM 1509 N N . LEU A 1 200 ? -6.864 8.383 14.272 1.00 97.12 200 LEU A N 1
ATOM 1510 C CA . LEU A 1 200 ? -5.707 8.112 13.415 1.00 97.12 200 LEU A CA 1
ATOM 1511 C C . LEU A 1 200 ? -4.653 9.215 13.474 1.00 97.12 200 LEU A C 1
ATOM 1513 O O . LEU A 1 200 ? -3.463 8.922 13.557 1.00 97.12 200 LEU A O 1
ATOM 1517 N N . ARG A 1 201 ? -5.076 10.480 13.406 1.00 96.12 201 ARG A N 1
ATOM 1518 C CA . ARG A 1 201 ? -4.161 11.629 13.419 1.00 96.12 201 ARG A CA 1
ATOM 1519 C C . ARG A 1 201 ? -3.517 11.847 14.782 1.00 96.12 201 ARG A C 1
ATOM 1521 O O . ARG A 1 201 ? -2.375 12.292 14.814 1.00 96.12 201 ARG A O 1
ATOM 1528 N N . ALA A 1 202 ? -4.209 11.508 15.868 1.00 96.19 202 ALA A N 1
ATOM 1529 C CA . ALA A 1 202 ? -3.644 11.535 17.212 1.00 96.19 202 ALA A CA 1
ATOM 1530 C C . ALA A 1 202 ? -2.491 10.527 17.348 1.00 96.19 202 ALA A C 1
ATOM 1532 O O . ALA A 1 202 ? -1.419 10.882 17.831 1.00 96.19 202 ALA A O 1
ATOM 1533 N N . ALA A 1 203 ? -2.676 9.301 16.850 1.00 94.56 203 ALA A N 1
ATOM 1534 C CA . ALA A 1 203 ? -1.639 8.268 16.875 1.00 94.56 203 ALA A 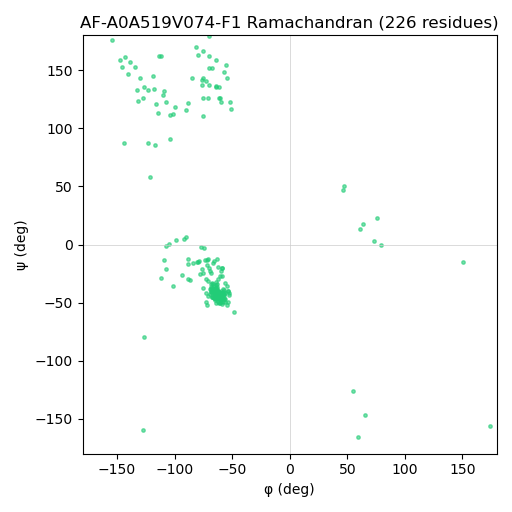CA 1
ATOM 1535 C C . ALA A 1 203 ? -0.526 8.497 15.833 1.00 94.56 203 ALA A C 1
ATOM 1537 O O . ALA A 1 203 ? 0.649 8.216 16.077 1.00 94.56 203 ALA A O 1
ATOM 1538 N N . ARG A 1 204 ? -0.882 8.985 14.639 1.00 94.38 204 ARG A N 1
ATOM 1539 C CA . ARG A 1 204 ? 0.029 9.146 13.498 1.00 94.38 204 ARG A CA 1
ATOM 1540 C C . ARG A 1 204 ? -0.317 10.414 12.697 1.00 94.38 204 ARG A C 1
ATOM 1542 O O . ARG A 1 204 ? -1.028 10.335 11.691 1.00 94.38 204 ARG A O 1
ATOM 1549 N N . PRO A 1 205 ? 0.232 11.588 13.071 1.00 94.44 205 PRO A N 1
ATOM 1550 C CA . PRO A 1 205 ? -0.089 12.875 12.438 1.00 94.44 205 PRO A CA 1
ATOM 1551 C C . PRO A 1 205 ? 0.198 12.950 10.931 1.00 94.44 205 PRO A C 1
ATOM 1553 O O . PRO A 1 205 ? -0.351 13.796 10.232 1.00 94.44 205 PRO A O 1
ATOM 1556 N N . GLN A 1 206 ? 1.051 12.063 10.411 1.00 95.06 206 GLN A N 1
ATOM 1557 C CA . GLN A 1 206 ? 1.410 11.988 8.993 1.00 95.06 206 GLN A CA 1
ATOM 1558 C C . GLN A 1 206 ? 0.326 11.336 8.116 1.00 95.06 206 GLN A C 1
ATOM 1560 O O . GL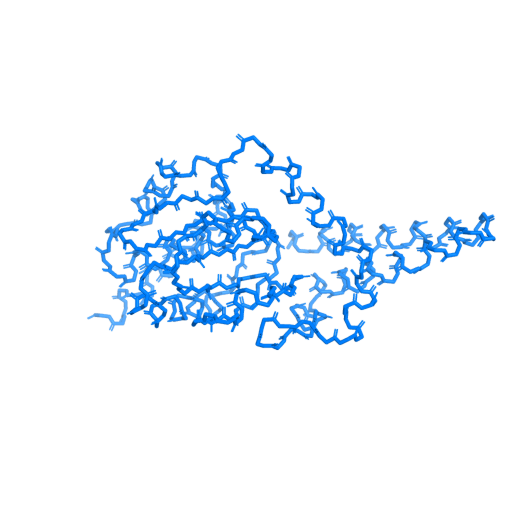N A 1 206 ? 0.520 11.216 6.909 1.00 95.06 206 GLN A O 1
ATOM 1565 N N . VAL A 1 207 ? -0.789 10.867 8.688 1.00 95.00 207 VAL A N 1
ATOM 1566 C CA . VAL A 1 207 ? -1.904 10.294 7.922 1.00 95.00 207 VAL A CA 1
ATOM 1567 C C . VAL A 1 207 ? -2.496 11.331 6.959 1.00 95.00 207 VAL A C 1
ATOM 1569 O O . VAL A 1 207 ? -2.935 12.412 7.354 1.00 95.00 207 VAL A O 1
ATOM 1572 N N . VAL A 1 208 ? -2.567 10.962 5.679 1.00 91.38 208 VAL A N 1
ATOM 1573 C CA . VAL A 1 208 ? -3.076 11.785 4.577 1.00 91.38 208 VAL A CA 1
ATOM 1574 C C . VAL A 1 208 ? -4.313 11.125 3.971 1.00 91.38 208 VAL A C 1
ATOM 1576 O O . VAL A 1 208 ? -4.243 10.414 2.969 1.00 91.38 208 VAL A O 1
ATOM 1579 N N . LEU A 1 209 ? -5.473 11.400 4.568 1.00 94.56 209 LEU A N 1
ATOM 1580 C CA . LEU A 1 209 ? -6.780 11.071 3.994 1.00 94.56 209 LEU A CA 1
ATOM 1581 C C . LEU A 1 209 ? -7.425 12.349 3.444 1.00 94.56 209 LEU A C 1
ATOM 1583 O O . LEU A 1 209 ? -8.090 13.092 4.166 1.00 94.56 209 LEU A O 1
ATOM 1587 N N . GLY A 1 210 ? -7.170 12.632 2.163 1.00 93.69 210 GLY A N 1
ATOM 1588 C CA . GLY A 1 210 ? -7.769 13.766 1.447 1.00 93.69 210 GLY A CA 1
ATOM 1589 C C . GLY A 1 210 ? -9.268 13.581 1.178 1.00 93.69 210 GLY A C 1
ATOM 1590 O O . GLY A 1 210 ? -9.836 12.536 1.490 1.00 93.69 210 GLY A O 1
ATOM 1591 N N . ALA A 1 211 ? -9.900 14.568 0.536 1.00 95.00 211 ALA A N 1
ATOM 1592 C CA . ALA A 1 211 ? -11.352 14.598 0.316 1.00 95.00 211 ALA A CA 1
ATOM 1593 C C . ALA A 1 211 ? -11.914 13.320 -0.337 1.00 95.00 211 ALA A C 1
ATOM 1595 O O . ALA A 1 211 ? -12.932 12.797 0.100 1.00 95.00 211 ALA A O 1
ATOM 1596 N N . THR A 1 212 ? -11.219 12.758 -1.331 1.00 94.56 212 THR A N 1
ATOM 1597 C CA . THR A 1 212 ? -11.646 11.517 -1.999 1.00 94.56 212 THR A CA 1
ATOM 1598 C C . THR A 1 212 ? -11.597 10.292 -1.085 1.00 94.56 212 THR A C 1
ATOM 1600 O O . THR A 1 212 ? -12.451 9.418 -1.193 1.00 94.56 212 THR A O 1
ATOM 1603 N N . HIS A 1 213 ? -10.632 10.229 -0.162 1.00 96.19 213 HIS A N 1
ATOM 1604 C CA . HIS A 1 213 ? -10.542 9.149 0.822 1.00 96.19 213 HIS A CA 1
ATOM 1605 C C . HIS A 1 213 ? -11.642 9.288 1.877 1.00 96.19 213 HIS A C 1
ATOM 1607 O O . HIS A 1 213 ? -12.262 8.299 2.245 1.00 96.19 213 HIS A O 1
ATOM 1613 N N . GLN A 1 214 ? -11.908 10.516 2.332 1.00 96.75 214 GLN A N 1
ATOM 1614 C CA . GLN A 1 214 ? -12.980 10.794 3.290 1.00 96.75 214 GLN A CA 1
ATOM 1615 C C . GLN A 1 214 ? -14.361 10.499 2.695 1.00 96.75 214 GLN A C 1
ATOM 1617 O O . GLN A 1 214 ? -15.198 9.916 3.373 1.00 96.75 214 GLN A O 1
ATOM 1622 N N . ALA A 1 215 ? -14.578 10.817 1.415 1.00 96.56 215 ALA A N 1
ATOM 1623 C CA . ALA A 1 215 ? -15.800 10.448 0.707 1.00 96.56 215 ALA A CA 1
ATOM 1624 C C . ALA A 1 215 ? -15.974 8.922 0.632 1.00 96.56 215 ALA A C 1
ATOM 1626 O O . ALA A 1 215 ? -17.051 8.418 0.934 1.00 96.56 215 ALA A O 1
ATOM 1627 N N . ALA A 1 216 ? -14.915 8.175 0.300 1.00 96.50 216 ALA A N 1
ATOM 1628 C CA . ALA A 1 216 ? -14.972 6.712 0.296 1.00 96.50 216 ALA A CA 1
ATOM 1629 C C . ALA A 1 216 ? -15.245 6.127 1.692 1.00 96.50 216 ALA A C 1
ATOM 1631 O O . ALA A 1 216 ? -16.041 5.200 1.819 1.00 96.50 216 ALA A O 1
ATOM 1632 N N . LEU A 1 217 ? -14.644 6.700 2.739 1.00 97.75 217 LEU A N 1
ATOM 1633 C CA . LEU A 1 217 ? -14.913 6.316 4.126 1.00 97.75 217 LEU A CA 1
ATOM 1634 C C . LEU A 1 217 ? -16.372 6.588 4.523 1.00 97.75 217 LEU A C 1
ATOM 1636 O O . LEU A 1 217 ? -16.990 5.757 5.178 1.00 97.75 217 LEU A O 1
ATOM 1640 N N . ALA A 1 218 ? -16.936 7.725 4.108 1.00 96.94 218 ALA A N 1
ATOM 1641 C CA . ALA A 1 218 ? -18.332 8.067 4.364 1.00 96.94 218 ALA A CA 1
ATOM 1642 C C . ALA A 1 218 ? -19.304 7.122 3.640 1.00 96.94 218 ALA A C 1
ATOM 1644 O O . ALA A 1 218 ? -20.288 6.692 4.235 1.00 96.94 218 ALA A O 1
ATOM 1645 N N . VAL A 1 219 ? -19.007 6.752 2.388 1.00 96.56 219 VAL A N 1
ATOM 1646 C CA . VAL A 1 219 ? -19.783 5.748 1.639 1.00 96.56 219 VAL A CA 1
ATOM 1647 C C . VAL A 1 219 ? -19.744 4.395 2.348 1.00 96.56 219 VAL A C 1
ATOM 1649 O O . VAL A 1 219 ? -20.790 3.781 2.540 1.00 96.56 219 VAL A O 1
ATOM 1652 N N . TYR A 1 220 ? -18.563 3.956 2.793 1.00 96.75 220 TYR A N 1
ATOM 1653 C CA . TYR A 1 220 ? -18.425 2.722 3.568 1.00 96.75 220 TYR A CA 1
ATOM 1654 C C . TYR A 1 220 ? -19.232 2.776 4.874 1.00 96.75 220 TYR A C 1
ATOM 1656 O O . TYR A 1 220 ? -20.008 1.872 5.172 1.00 96.75 220 TYR A O 1
ATOM 1664 N N . TYR A 1 221 ? -19.126 3.874 5.623 1.00 97.00 221 TYR A N 1
ATOM 1665 C CA . TYR A 1 221 ? -19.895 4.072 6.851 1.00 97.00 221 TYR A CA 1
ATOM 1666 C C . TYR A 1 221 ? -21.410 4.015 6.619 1.00 97.00 221 TYR A C 1
ATOM 1668 O O . TYR A 1 221 ? -22.131 3.405 7.402 1.00 97.00 221 TYR A O 1
ATOM 1676 N N . ALA A 1 222 ? -21.897 4.618 5.532 1.00 96.00 222 ALA A N 1
ATOM 1677 C CA . ALA A 1 222 ? -23.308 4.561 5.174 1.00 96.00 222 ALA A CA 1
ATOM 1678 C C . ALA A 1 222 ? -23.767 3.125 4.870 1.00 96.00 222 ALA A C 1
ATOM 1680 O O . ALA A 1 222 ? -24.856 2.753 5.297 1.00 96.00 222 ALA A O 1
ATOM 1681 N N . SER A 1 223 ? -22.939 2.306 4.205 1.00 95.19 223 SER A N 1
ATOM 1682 C CA . SER A 1 223 ? -23.285 0.902 3.929 1.00 95.19 223 SER A CA 1
ATOM 1683 C C . SER A 1 223 ? -23.455 0.060 5.198 1.00 95.19 223 SER A C 1
ATOM 1685 O O . SER A 1 223 ? -24.421 -0.689 5.289 1.00 95.19 223 SER A O 1
ATOM 1687 N N . LEU A 1 224 ? -22.630 0.283 6.231 1.00 93.06 224 LEU A N 1
ATOM 1688 C CA . LEU A 1 224 ? -22.758 -0.410 7.524 1.00 93.06 224 LEU A CA 1
ATOM 1689 C C . LEU A 1 224 ? -24.103 -0.157 8.222 1.00 93.06 224 LEU A C 1
ATOM 1691 O O . LEU A 1 224 ? -24.544 -0.960 9.035 1.00 93.06 224 LEU A O 1
ATOM 1695 N N . ARG A 1 225 ? -24.742 0.985 7.948 1.00 86.94 225 ARG A N 1
ATOM 1696 C CA . ARG A 1 225 ? -26.021 1.380 8.562 1.00 86.94 225 ARG A CA 1
ATOM 1697 C C . ARG A 1 225 ? -27.244 0.870 7.808 1.00 86.94 225 ARG A C 1
ATOM 1699 O O . ARG A 1 225 ? -28.349 1.036 8.300 1.00 86.94 225 ARG A O 1
ATOM 1706 N N . ILE A 1 226 ? -27.052 0.364 6.594 1.00 83.88 226 ILE A N 1
ATOM 1707 C CA . ILE A 1 226 ? -28.112 -0.266 5.802 1.00 83.88 226 ILE A CA 1
ATOM 1708 C C . ILE A 1 226 ? -28.189 -1.761 6.143 1.00 83.88 226 ILE A C 1
ATOM 1710 O O . ILE A 1 226 ? -29.256 -2.356 6.051 1.00 83.88 226 ILE A O 1
ATOM 1714 N N . GLU A 1 227 ? -27.059 -2.356 6.529 1.00 74.31 227 GLU A N 1
ATOM 1715 C CA . GLU A 1 227 ? -26.935 -3.778 6.870 1.00 74.31 227 GLU A CA 1
ATOM 1716 C C . GLU A 1 227 ? -27.328 -4.109 8.325 1.00 74.31 227 GLU A C 1
ATOM 1718 O O . GLU A 1 227 ? -27.575 -5.277 8.622 1.00 74.31 227 GLU A O 1
ATOM 1723 N N . ASN A 1 228 ? -27.414 -3.099 9.202 1.00 57.78 228 ASN A N 1
ATOM 1724 C CA . ASN A 1 228 ? -27.859 -3.195 10.602 1.00 57.78 228 ASN A CA 1
ATOM 1725 C C . ASN A 1 228 ? -29.279 -2.653 10.779 1.00 57.78 228 ASN A C 1
ATOM 1727 O O . ASN A 1 228 ? -30.024 -3.238 11.595 1.00 57.78 228 ASN A O 1
#

Mean predicted aligned error: 3.4 Å

Sequence (228 aa):
PWQRKLAAGYLLGAALCLALAVALGGWAWLLAWTSTALLLVGLAYAGWGVAVFQKHDGQLSWAARLLLLPYQVGAWWSSRWFTRRGVPSAEVAPGIWLGRVPGRADWQHLPAGAVLDLTAEFSLGRAARARPHRSVPLLDLVVPTPAQLAQAVAALDELATHPPVLVHCALGYSRSALVVAAWLLHRGQAATPAEALAQLRAARPQVVLGATHQAALAVYYASLRIEN

Nearest PDB structures (foldseek):
  5z5b-assembly3_C  TM=8.635E-01  e=1.213E-06  Thermococcus kodakarensis KOD1
  5y15-assembly1_B  TM=8.204E-01  e=3.054E-06  Homo sapiens
  5y16-assembly1_B  TM=7.840E-01  e=4.979E-06  Homo sapiens
  2j17-assembly1_A  TM=8.350E-01  e=5.431E-05  Saccharomyces cerevisiae
  4r0s-assembly2_B  TM=6.633E-01  e=6.255E-04  Pseudomonas aeruginosa PAO1

Secondary structure (DSSP, 8-state):
-HHHHHHHHHHHHHHHHHHHHHHH-GGGGHHHHHHHHHHHHHHIIIIIGGGGG-EETTEE-HHHHHHTHHHHHHHHHHHHHHHTTS-SEEEEETTEEEEEPPPTTGGGTS-SSEEEEEESS-PPPHHHHTSSEEEEEE-TTSPPPHHHHHHHHHHHHHHTTSSSEEEEESSSSSHHHHHHHHHHHHTTS-SSHHHHHHHHHHH-TT----HHHHHHHHHHHHHHHHH-

pLDDT: mean 95.02, std 4.92, range [57.78, 98.69]

Radius of gyration: 18.2 Å; Cα contacts (8 Å, |Δi|>4): 369; chains: 1; bounding box: 55×31×49 Å

Foldseek 3Di:
DVLLVLLVVLQVQLVVLVVQCVVVDDPSVVSNLVSQLSNLLSVCSVPCPLVSQCDDFLDGDPVSCRSNVVVLVVLLVVQCVVCVPDDQWWDLDVQEIFGAQDDPVVLVVDDQWAEEEQDSRHGDDPSRSVHHYDYLHHDPPDADDLVSLVVSLVRVVVRSVIGNYYFYYHNSAEPSLLSQLLNCLLVVVAVDSVRSVVSSCVGPVNHDQDPVSSVSSVVSSVVSVVVD